Protein 7NCY (pdb70)

Nearest PDB structures (foldseek):
  7ncy-assembly1_B-2  TM=1.005E+00  e=6.520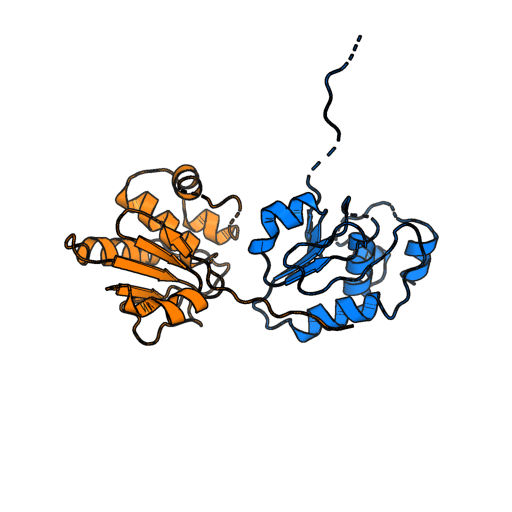E-27  Sulfolobales Beppu filamentous virus 3
  7ncy-assembly1_A  TM=9.640E-01  e=2.617E-24  Sulfolobales Beppu fi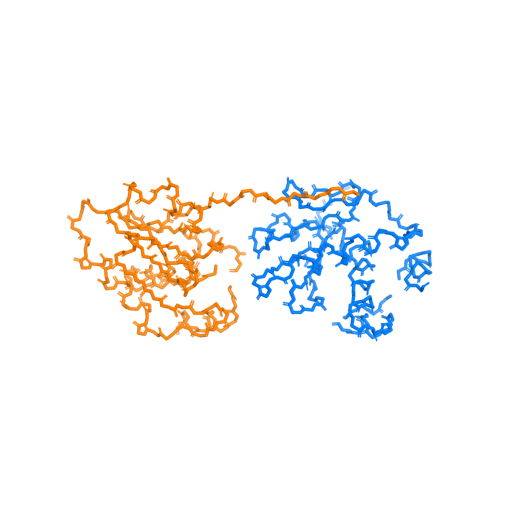lamentous virus 3
  2esb-assembly1_A  TM=8.513E-01  e=5.339E-07  Homo sapiens
  2y96-assembly1_B-2  TM=8.176E-01  e=3.853E-06  Homo sapiens
  8otz-assembly1_l  TM=7.958E-01  e=2.136E-05  Bos taurus

Sequence (254 aa):
TITHHHSIVRRVDDIIVWQSDYEYAIKHGNEYDYVISVAKECKHPRASLWIIPQDDNVYIPADDRYVTVYNFIKQHDNGKSKFLIHCCAGSRSVAYSIAYLVLRYGITVSEAKRRGINYLHPDIEKSLVTHHHHHHGSIVRRVDDIIVWQSDYEYAIKHGNEYDYVISVAKECKHPRASLWIPQDDNVYIPADRYVTVYNFIKQHDNGKSKFLIHCCAGSRSVAYSIAYLVLRYGITVSEAKRRGINYLHPDIEKSLV

Radius of gyration: 21.13 Å; Cα contacts (8 Å, |Δi|>4): 462; chains: 2; bounding box: 48×46×62 Å

Structure (mmCIF, N/CA/C/O backbone):
data_7NCY
#
_entry.id   7NCY
#
_cell.length_a   59.620
_cell.length_b   59.620
_cell.length_c   167.123
_cell.angle_alpha   90.000
_cell.angle_beta   90.000
_cell.angle_gamma   120.000
#
_symmetry.space_group_name_H-M   'P 31 2 1'
#
loop_
_entity.id
_entity.type
_entity.pdbx_description
1 polymer 'Dual specificity phosphatase'
2 non-polymer GLYCEROL
3 non-polymer 'NICKEL (II) ION'
4 water water
#
loop_
_atom_site.group_PDB
_atom_site.id
_atom_site.type_symbol
_atom_site.label_atom_id
_atom_site.label_alt_id
_atom_site.label_comp_id
_atom_site.label_asym_id
_atom_site.label_entity_id
_atom_site.label_seq_id
_atom_site.pdbx_PDB_ins_code
_atom_site.Cartn_x
_atom_site.Cartn_y
_atom_site.Cartn_z
_atom_site.occupancy
_atom_site.B_iso_or_equiv
_atom_site.auth_seq_id
_atom_site.auth_comp_id
_atom_site.auth_asym_id
_atom_site.auth_atom_id
_atom_site.pdbx_PDB_model_num
ATOM 1 N N . THR A 1 2 ? -8.544 55.424 5.228 1.000 59.830 -10 THR A N 1
ATOM 2 C CA . THR A 1 2 ? -9.677 55.354 6.200 1.000 60.565 -10 THR A CA 1
ATOM 3 C C . THR A 1 2 ? -9.219 54.592 7.441 1.000 61.208 -10 THR A C 1
ATOM 4 O O . THR A 1 2 ? -8.285 53.793 7.360 1.000 60.009 -10 THR A O 1
ATOM 16 N N . ILE A 1 4 ? -8.873 51.931 10.410 1.000 50.681 -8 ILE A N 1
ATOM 17 C CA . ILE A 1 4 ? -8.892 50.480 10.458 1.000 47.994 -8 ILE A CA 1
ATOM 18 C C . ILE A 1 4 ? -8.987 50.082 11.934 1.000 45.928 -8 ILE A C 1
ATOM 19 O O . ILE A 1 4 ? -8.291 50.727 12.743 1.000 43.522 -8 ILE A O 1
ATOM 24 N N . THR A 1 5 ? -9.824 49.090 12.268 1.000 41.172 -7 THR A N 1
ATOM 25 C CA . THR A 1 5 ? -9.890 48.442 13.606 1.000 41.807 -7 THR A CA 1
ATOM 26 C C . THR A 1 5 ? -9.538 46.959 13.432 1.000 41.369 -7 THR A C 1
ATOM 27 O O . THR A 1 5 ? -10.191 46.304 12.601 1.000 41.748 -7 THR A O 1
ATOM 31 N N . HIS A 1 6 ? -8.548 46.447 14.168 1.000 38.123 -6 HIS A N 1
ATOM 32 C CA . HIS A 1 6 ? -8.152 45.017 14.113 1.000 38.613 -6 HIS A CA 1
ATOM 33 C C . HIS A 1 6 ? -7.526 44.601 15.447 1.000 40.266 -6 HIS A C 1
ATOM 34 O O . HIS A 1 6 ? -7.316 45.485 16.317 1.000 37.116 -6 HIS A O 1
ATOM 41 N N . HIS A 1 7 ? -7.338 43.291 15.621 1.000 42.101 -5 HIS A N 1
ATOM 42 C CA . HIS A 1 7 ? -6.451 42.676 16.644 1.000 47.448 -5 HIS A CA 1
ATOM 43 C C . HIS A 1 7 ? -5.422 41.820 15.896 1.000 45.292 -5 HIS A C 1
ATOM 44 O O . HIS A 1 7 ? -5.737 41.372 14.792 1.000 44.354 -5 HIS A O 1
ATOM 51 N N . HIS A 1 8 ? -4.213 41.681 16.433 1.000 43.431 -4 HIS A N 1
ATOM 52 C CA . HIS A 1 8 ? -3.169 40.761 15.909 1.000 45.486 -4 HIS A CA 1
ATOM 53 C C . HIS A 1 8 ? -3.322 39.403 16.611 1.000 47.293 -4 HIS A C 1
ATOM 54 O O . HIS A 1 8 ? -3.490 38.421 15.875 1.000 56.159 -4 HIS A O 1
ATOM 61 N N . SER A 1 13 ? -3.550 32.690 23.502 1.000 54.815 1 SER A N 1
ATOM 62 C CA . SER A 1 13 ? -2.189 32.599 24.094 1.000 53.913 1 SER A CA 1
ATOM 63 C C . SER A 1 13 ? -1.680 31.156 23.981 1.000 52.238 1 SER A C 1
ATOM 64 O O . SER A 1 13 ? -2.425 30.239 24.354 1.000 56.093 1 SER A O 1
ATOM 67 N N . ILE A 1 14 ? -0.462 30.969 23.468 1.000 50.029 2 ILE A N 1
ATOM 68 C CA . ILE A 1 14 ? 0.155 29.632 23.217 1.000 47.432 2 ILE A CA 1
ATOM 69 C C . ILE A 1 14 ? 0.686 29.053 24.540 1.000 42.548 2 ILE A C 1
ATOM 70 O O . ILE A 1 14 ? 1.556 29.690 25.161 1.000 37.959 2 ILE A O 1
ATOM 75 N N . VAL A 1 15 ? 0.179 27.891 24.949 1.000 38.007 3 VAL A N 1
ATOM 76 C CA . VAL A 1 15 ? 0.788 27.046 26.016 1.000 37.482 3 VAL A CA 1
ATOM 77 C C . VAL A 1 15 ? 0.577 25.586 25.637 1.000 35.423 3 VAL A C 1
ATOM 78 O O . VAL A 1 15 ? -0.523 25.241 25.225 1.000 37.012 3 VAL A O 1
ATOM 82 N N . ARG A 1 16 ? 1.612 24.768 25.781 1.000 35.181 4 ARG A N 1
ATOM 83 C CA . ARG A 1 16 ? 1.567 23.324 25.457 1.000 33.792 4 ARG A CA 1
ATOM 84 C C . ARG A 1 16 ? 2.197 22.551 26.610 1.000 35.517 4 ARG A C 1
ATOM 85 O O . ARG A 1 16 ? 3.245 23.008 27.123 1.000 34.013 4 ARG A O 1
ATOM 93 N N . ARG A 1 17 ? 1.604 21.423 26.999 1.000 35.642 5 ARG A N 1
ATOM 94 C CA . ARG A 1 17 ? 2.252 20.513 27.975 1.000 36.988 5 ARG A CA 1
ATOM 95 C C . ARG A 1 17 ? 3.364 19.733 27.264 1.000 35.745 5 ARG A C 1
ATOM 96 O O . ARG A 1 17 ? 3.125 19.228 26.162 1.000 35.316 5 ARG A O 1
ATOM 104 N N . VAL A 1 18 ? 4.550 19.674 27.874 1.000 33.266 6 VAL A N 1
ATOM 105 C CA . VAL A 1 18 ? 5.741 18.950 27.342 1.000 31.238 6 VAL A CA 1
ATOM 106 C C . VAL A 1 18 ? 5.837 17.581 28.031 1.000 31.298 6 VAL A C 1
ATOM 107 O O . VAL A 1 18 ? 6.000 16.576 27.338 1.000 30.281 6 VAL A O 1
ATOM 111 N N . ASP A 1 19 ? 5.736 17.540 29.355 1.000 30.825 7 ASP A N 1
ATOM 112 C CA . ASP A 1 19 ? 5.661 16.266 30.114 1.000 31.444 7 ASP A CA 1
ATOM 113 C C . ASP A 1 19 ? 4.982 16.574 31.446 1.000 32.084 7 ASP A C 1
ATOM 114 O O . ASP A 1 19 ? 4.321 17.618 31.537 1.000 32.307 7 ASP A O 1
ATOM 119 N N . ASP A 1 20 ? 5.123 15.690 32.426 1.000 30.544 8 ASP A N 1
ATOM 120 C CA . ASP A 1 20 ? 4.418 15.813 33.722 1.000 31.849 8 ASP A CA 1
ATOM 121 C C . ASP A 1 20 ? 4.768 17.137 34.404 1.000 28.788 8 ASP A C 1
ATOM 122 O O . ASP A 1 20 ? 3.930 17.662 35.149 1.000 30.913 8 ASP A O 1
ATOM 127 N N A ILE A 1 21 ? 5.966 17.652 34.125 0.500 29.832 9 ILE A N 1
ATOM 128 N N B ILE A 1 21 ? 5.978 17.667 34.209 0.500 26.752 9 ILE A N 1
ATOM 129 C CA A ILE A 1 21 ? 6.654 18.671 34.966 0.500 30.896 9 ILE A CA 1
ATOM 130 C CA B ILE A 1 21 ? 6.448 18.831 35.020 0.500 25.939 9 ILE A CA 1
ATOM 131 C C A ILE A 1 21 ? 6.962 19.934 34.151 0.500 29.153 9 ILE A C 1
ATOM 132 C C B ILE A 1 21 ? 6.770 20.038 34.136 0.500 26.226 9 ILE A C 1
ATOM 133 O O A ILE A 1 21 ? 7.275 20.957 34.773 0.500 28.503 9 ILE A O 1
ATOM 134 O O B ILE A 1 21 ? 6.902 21.129 34.697 0.500 26.303 9 ILE A O 1
ATOM 143 N N . VAL A 1 22 ? 6.882 19.864 32.818 1.000 27.282 10 VAL A N 1
ATOM 144 C CA . VAL A 1 22 ? 7.330 20.966 31.926 1.000 25.719 10 VAL A CA 1
ATOM 145 C C . VAL A 1 22 ? 6.187 21.385 31.011 1.000 28.676 10 VAL A C 1
ATOM 146 O O . VAL A 1 22 ? 5.525 20.502 30.423 1.000 29.384 10 VAL A O 1
ATOM 150 N N . TRP A 1 23 ? 6.011 22.701 30.907 1.000 28.447 11 TRP A N 1
ATOM 151 C CA . TRP A 1 23 ? 5.132 23.382 29.933 1.000 27.877 11 TRP A CA 1
ATOM 152 C C . TRP A 1 23 ? 5.996 24.283 29.057 1.000 27.722 11 TRP A C 1
ATOM 153 O O . TRP A 1 23 ? 7.112 24.681 29.497 1.000 27.172 11 TRP A O 1
ATOM 164 N N . GLN A 1 24 ? 5.470 24.594 27.875 1.000 27.921 12 GLN A N 1
ATOM 165 C CA . GLN A 1 24 ? 6.068 25.472 26.845 1.000 27.636 12 GLN A CA 1
ATOM 166 C C . GLN A 1 24 ? 5.047 26.564 26.527 1.000 27.452 12 GLN A C 1
ATOM 167 O O . GLN A 1 24 ? 3.843 26.229 26.418 1.000 26.338 12 GLN A O 1
ATOM 173 N N . SER A 1 25 ? 5.473 27.822 26.390 1.000 28.025 13 SER A N 1
ATOM 174 C CA . SER A 1 25 ? 4.517 28.920 26.074 1.000 28.613 13 SER A CA 1
ATOM 175 C C . SER A 1 25 ? 5.165 30.066 25.296 1.000 28.855 13 SER A C 1
ATOM 176 O O . SER A 1 25 ? 6.393 30.052 25.070 1.000 28.933 13 SER A O 1
ATOM 179 N N . ASP A 1 26 ? 4.327 31.042 24.935 1.000 28.836 14 ASP A N 1
ATOM 180 C CA . ASP A 1 26 ? 4.757 32.371 24.448 1.000 30.585 14 ASP A CA 1
ATOM 181 C C . ASP A 1 26 ? 5.032 33.250 25.674 1.000 30.596 14 ASP A C 1
ATOM 182 O O . ASP A 1 26 ? 4.775 32.795 26.816 1.000 28.391 14 ASP A O 1
ATOM 187 N N . TYR A 1 27 ? 5.513 34.469 25.434 1.000 29.885 15 TYR A N 1
ATOM 188 C CA . TYR A 1 27 ? 5.875 35.466 26.476 1.000 29.919 15 TYR A CA 1
ATOM 189 C C . TYR A 1 27 ? 4.614 35.901 27.217 1.000 28.540 15 TYR A C 1
ATOM 190 O O . TYR A 1 27 ? 4.663 36.001 28.456 1.000 26.737 15 TYR A O 1
ATOM 199 N N . GLU A 1 28 ? 3.519 36.138 26.490 1.000 29.088 16 GLU A N 1
ATOM 200 C CA . GLU A 1 28 ? 2.250 36.625 27.096 1.000 31.224 16 GLU A CA 1
ATOM 201 C C . GLU A 1 28 ? 1.788 35.671 28.208 1.000 28.999 16 GLU A C 1
ATOM 202 O O . GLU A 1 28 ? 1.404 36.149 29.308 1.000 28.692 16 GLU A O 1
ATOM 208 N N . TYR A 1 29 ? 1.730 34.376 27.912 1.000 28.267 17 TYR A N 1
ATOM 209 C CA . TYR A 1 29 ? 1.347 33.331 28.898 1.000 28.438 17 TYR A CA 1
ATOM 210 C C . TYR A 1 29 ? 2.289 33.369 30.117 1.000 28.093 17 TYR A C 1
ATOM 211 O O . TYR A 1 29 ? 1.800 33.334 31.271 1.000 27.519 17 TYR A O 1
ATOM 220 N N . ALA A 1 30 ? 3.599 33.457 29.877 1.000 27.232 18 ALA A N 1
ATOM 221 C CA . ALA A 1 30 ? 4.653 33.438 30.919 1.000 28.135 18 ALA A CA 1
ATOM 222 C C . ALA A 1 30 ? 4.485 34.637 31.862 1.000 28.275 18 ALA A C 1
ATOM 223 O O . ALA A 1 30 ? 4.585 34.448 33.085 1.000 25.749 18 ALA A O 1
ATOM 225 N N . ILE A 1 31 ? 4.217 35.827 31.318 1.000 28.543 19 ILE A N 1
ATOM 226 C CA . ILE A 1 31 ? 3.989 37.061 32.127 1.000 30.004 19 ILE A CA 1
ATOM 227 C C . ILE A 1 31 ? 2.714 36.906 32.966 1.000 28.449 19 ILE A C 1
ATOM 228 O O . ILE A 1 31 ? 2.744 37.232 34.166 1.000 29.738 19 ILE A O 1
ATOM 233 N N . LYS A 1 32 ? 1.626 36.448 32.358 1.000 28.774 20 LYS A N 1
ATOM 234 C CA . LYS A 1 32 ? 0.298 36.373 33.023 1.000 31.232 20 LYS A CA 1
ATOM 235 C C . LYS A 1 32 ? 0.252 35.190 34.001 1.000 29.887 20 LYS A C 1
ATOM 236 O O . LYS A 1 32 ? -0.453 35.307 35.004 1.000 30.215 20 LYS A O 1
ATOM 242 N N . HIS A 1 33 ? 0.977 34.101 33.741 1.000 28.471 21 HIS A N 1
ATOM 243 C CA . HIS A 1 33 ? 0.794 32.817 34.476 1.000 30.315 21 HIS A CA 1
ATOM 244 C C . HIS A 1 33 ? 2.102 32.293 35.084 1.000 29.115 21 HIS A C 1
ATOM 245 O O . HIS A 1 33 ? 2.051 31.212 35.679 1.000 28.154 21 HIS A O 1
ATOM 252 N N . GLY A 1 34 ? 3.190 33.060 35.013 1.000 30.772 22 GLY A N 1
ATOM 253 C CA . GLY A 1 34 ? 4.531 32.633 35.468 1.000 31.172 22 GLY A CA 1
ATOM 254 C C . GLY A 1 34 ? 4.540 32.201 36.926 1.000 33.029 22 GLY A C 1
ATOM 255 O O . GLY A 1 34 ? 5.262 31.241 37.268 1.000 28.405 22 GLY A O 1
ATOM 256 N N . ASN A 1 35 ? 3.758 32.854 37.779 1.000 33.429 23 ASN A N 1
ATOM 257 C CA . ASN A 1 35 ? 3.731 32.546 39.234 1.000 35.695 23 ASN A CA 1
ATOM 258 C C . ASN A 1 35 ? 3.182 31.143 39.485 1.000 33.980 23 ASN A C 1
ATOM 259 O O . ASN A 1 35 ? 3.366 30.639 40.594 1.000 38.280 23 ASN A O 1
ATOM 264 N N . GLU A 1 36 ? 2.529 30.527 38.507 1.000 32.158 24 GLU A N 1
ATOM 265 C CA . GLU A 1 36 ? 1.959 29.169 38.667 1.000 32.387 24 GLU A CA 1
ATOM 266 C C . GLU A 1 36 ? 3.081 28.126 38.509 1.000 34.335 24 GLU A C 1
ATOM 267 O O . GLU A 1 36 ? 2.808 26.915 38.643 1.000 36.557 24 GLU A O 1
ATOM 273 N N . TYR A 1 37 ? 4.300 28.574 38.219 1.000 30.381 25 TYR A N 1
ATOM 274 C CA . TYR A 1 37 ? 5.460 27.696 37.933 1.000 29.489 25 TYR A CA 1
ATOM 275 C C . TYR A 1 37 ? 6.575 28.013 38.921 1.000 28.560 25 TYR A C 1
ATOM 276 O O . TYR A 1 37 ? 6.792 29.182 39.217 1.000 28.942 25 TYR A O 1
ATOM 285 N N . ASP A 1 38 ? 7.244 26.977 39.416 1.000 29.198 26 ASP A N 1
ATOM 286 C CA . ASP A 1 38 ? 8.411 27.116 40.323 1.000 29.257 26 ASP A CA 1
ATOM 287 C C . ASP A 1 38 ? 9.545 27.770 39.540 1.000 27.881 26 ASP A C 1
ATOM 288 O O . ASP A 1 38 ? 10.285 28.557 40.129 1.000 25.745 26 ASP A O 1
ATOM 293 N N . TYR A 1 39 ? 9.676 27.458 38.253 1.000 25.634 27 TYR A N 1
ATOM 294 C CA . TYR A 1 39 ? 10.812 27.947 37.444 1.000 25.053 27 TYR A CA 1
ATOM 295 C C . TYR A 1 39 ? 10.314 28.416 36.082 1.000 26.819 27 TYR A C 1
ATOM 296 O O . TYR A 1 39 ? 9.592 27.664 35.397 1.000 27.811 27 TYR A O 1
ATOM 305 N N . VAL A 1 40 ? 10.734 29.620 35.701 1.000 25.771 28 VAL A N 1
ATOM 306 C CA . VAL A 1 40 ? 10.507 30.169 34.340 1.000 26.644 28 VAL A CA 1
ATOM 307 C C . VAL A 1 40 ? 11.856 30.195 33.630 1.000 25.984 28 VAL A C 1
ATOM 308 O O . VAL A 1 40 ? 12.822 30.747 34.183 1.000 27.075 28 VAL A O 1
ATOM 312 N N . ILE A 1 41 ? 11.900 29.551 32.472 1.000 25.557 29 ILE A N 1
ATOM 313 C CA . ILE A 1 41 ? 13.088 29.464 31.588 1.000 26.115 29 ILE A CA 1
ATOM 314 C C . ILE A 1 41 ? 12.802 30.293 30.338 1.000 25.071 29 ILE A C 1
ATOM 315 O O . ILE A 1 41 ? 11.965 29.867 29.551 1.000 25.979 29 ILE A O 1
ATOM 320 N N . SER A 1 42 ? 13.475 31.430 30.184 1.000 24.664 30 SER A N 1
ATOM 321 C CA . SER A 1 42 ? 13.371 32.314 28.997 1.000 25.737 30 SER A CA 1
ATOM 322 C C . SER A 1 42 ? 14.440 31.908 27.980 1.000 25.076 30 SER A C 1
ATOM 323 O O . SER A 1 42 ? 15.628 32.062 28.291 1.000 25.667 30 SER A O 1
ATOM 326 N N . VAL A 1 43 ? 14.042 31.407 26.809 1.000 25.405 31 VAL A N 1
ATOM 327 C CA . VAL A 1 43 ? 15.003 31.048 25.723 1.000 27.462 31 VAL A CA 1
ATOM 328 C C . VAL A 1 43 ? 14.789 31.962 24.510 1.000 30.048 31 VAL A C 1
ATOM 329 O O . VAL A 1 43 ? 14.910 31.481 23.373 1.000 29.861 31 VAL A O 1
ATOM 333 N N . ALA A 1 44 ? 14.488 33.240 24.738 1.000 32.093 32 ALA A N 1
ATOM 334 C CA . ALA A 1 44 ? 14.564 34.289 23.693 1.000 33.080 32 ALA A CA 1
ATOM 335 C C . ALA A 1 44 ? 15.397 35.441 24.240 1.000 33.129 32 ALA A C 1
ATOM 336 O O . ALA A 1 44 ? 15.195 35.821 25.399 1.000 31.367 32 ALA A O 1
ATOM 338 N N . LYS A 1 45 ? 16.319 35.957 23.433 1.000 35.293 33 LYS A N 1
ATOM 339 C CA . LYS A 1 45 ? 17.139 37.144 23.782 1.000 35.771 33 LYS A CA 1
ATOM 340 C C . LYS A 1 45 ? 16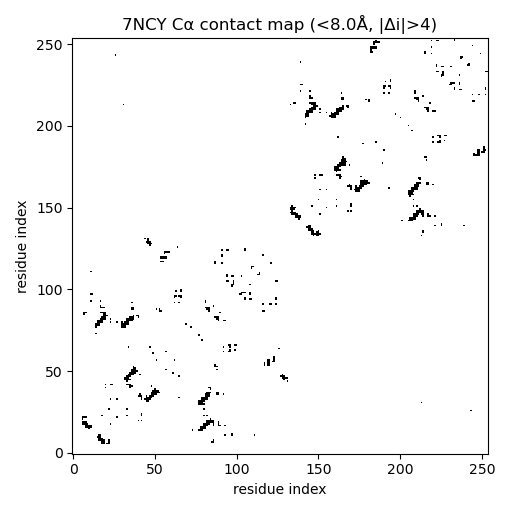.231 38.312 24.182 1.000 34.273 33 LYS A C 1
ATOM 341 O O . LYS A 1 45 ? 16.558 39.000 25.168 1.000 33.887 33 LYS A O 1
ATOM 347 N N . GLU A 1 46 ? 15.141 38.548 23.448 1.000 33.873 34 GLU A N 1
ATOM 348 C CA . GLU A 1 46 ? 14.402 39.837 23.539 1.000 35.218 34 GLU A CA 1
ATOM 349 C C . GLU A 1 46 ? 13.191 39.696 24.469 1.000 34.561 34 GLU A C 1
ATOM 350 O O . GLU A 1 46 ? 12.584 40.724 24.777 1.000 33.301 34 GLU A O 1
ATOM 356 N N . CYS A 1 47 ? 12.872 38.482 24.928 1.000 33.007 35 CYS A N 1
ATOM 357 C CA . CYS A 1 47 ? 11.744 38.213 25.858 1.000 34.417 35 CYS A CA 1
ATOM 358 C C . CYS A 1 47 ? 12.277 37.483 27.093 1.000 33.506 35 CYS A C 1
ATOM 359 O O . CYS A 1 47 ? 12.151 36.259 27.169 1.000 32.604 35 CYS A O 1
ATOM 362 N N . LYS A 1 48 ? 12.869 38.236 28.017 1.000 35.115 36 LYS A N 1
ATOM 363 C CA . LYS A 1 48 ? 13.439 37.703 29.275 1.000 34.968 36 LYS A CA 1
ATOM 364 C C . LYS A 1 48 ? 12.436 37.984 30.394 1.000 34.379 36 LYS A C 1
ATOM 365 O O . LYS A 1 48 ? 12.213 39.168 30.716 1.000 32.386 36 LYS A O 1
ATOM 371 N N . HIS A 1 49 ? 11.819 36.940 30.931 1.000 31.064 37 HIS A N 1
ATOM 372 C CA . HIS A 1 49 ? 10.868 37.059 32.058 1.000 30.503 37 HIS A CA 1
ATOM 373 C C . HIS A 1 49 ? 11.563 37.795 33.199 1.000 30.923 37 HIS A C 1
ATOM 374 O O . HIS A 1 49 ? 12.697 37.491 33.553 1.000 28.273 37 HIS A O 1
ATOM 381 N N . PRO A 1 50 ? 10.900 38.798 33.802 1.000 32.410 38 PRO A N 1
ATOM 382 C CA . PRO A 1 50 ? 11.489 39.549 34.910 1.000 34.486 38 PRO A CA 1
ATOM 383 C C . PRO A 1 50 ? 11.937 38.664 36.084 1.000 32.763 38 PRO A C 1
ATOM 384 O O . PRO A 1 50 ? 12.820 39.067 36.789 1.000 34.161 38 PRO A O 1
ATOM 388 N N . ARG A 1 51 ? 11.338 37.490 36.270 1.000 32.998 39 ARG A N 1
ATOM 389 C CA . ARG A 1 51 ? 11.754 36.551 37.346 1.000 36.787 39 ARG A CA 1
ATOM 390 C C . ARG A 1 51 ? 12.274 35.236 36.743 1.000 33.506 39 ARG A C 1
ATOM 391 O O . ARG A 1 51 ? 12.250 34.211 37.456 1.000 30.507 39 ARG A O 1
ATOM 399 N N . ALA A 1 52 ? 12.741 35.241 35.490 1.000 30.311 40 ALA A N 1
ATOM 400 C CA . ALA A 1 52 ? 13.386 34.056 34.879 1.000 28.790 40 ALA A CA 1
ATOM 401 C C . ALA A 1 52 ? 14.400 33.471 35.870 1.000 27.225 40 ALA A C 1
ATOM 402 O O . ALA A 1 52 ? 15.229 34.232 36.429 1.000 28.371 40 ALA A O 1
ATOM 404 N N . SER A 1 53 ? 14.360 32.159 36.065 1.000 26.661 41 SER A N 1
ATOM 405 C CA . SER A 1 53 ? 15.378 31.416 36.845 1.000 26.441 41 SER A CA 1
ATOM 406 C C . SER A 1 53 ? 16.590 31.162 35.946 1.000 26.761 41 SER A C 1
ATOM 407 O O . SER A 1 53 ? 17.736 31.139 36.460 1.000 28.274 41 SER A O 1
ATOM 410 N N . LEU A 1 54 ? 16.334 30.961 34.657 1.000 25.329 42 LEU A N 1
ATOM 411 C CA . LEU A 1 54 ? 17.374 30.648 33.642 1.000 27.216 42 LEU A CA 1
ATOM 412 C C . LEU A 1 54 ? 17.024 31.429 32.381 1.000 28.048 42 LEU A C 1
ATOM 413 O O . LEU A 1 54 ? 15.846 31.350 31.940 1.000 29.775 42 LEU A O 1
ATOM 418 N N . TRP A 1 55 ? 17.981 32.199 31.863 1.000 28.841 43 TRP A N 1
ATOM 419 C CA . TRP A 1 55 ? 17.829 32.943 30.586 1.000 29.389 43 TRP A CA 1
ATOM 420 C C . TRP A 1 55 ? 18.941 32.527 29.621 1.000 29.260 43 TRP A C 1
ATOM 421 O O . TRP A 1 55 ? 20.113 32.685 29.955 1.000 29.629 43 TRP A O 1
ATOM 432 N N A ILE A 1 56 ? 18.567 31.999 28.458 0.500 29.613 44 ILE A N 1
ATOM 433 N N B ILE A 1 56 ? 18.559 31.947 28.484 0.500 29.120 44 ILE A N 1
ATOM 434 C CA A ILE A 1 56 ? 19.500 31.803 27.315 0.500 31.199 44 ILE A CA 1
ATOM 435 C CA B ILE A 1 56 ? 19.440 31.789 27.294 0.500 30.422 44 ILE A CA 1
ATOM 436 C C A ILE A 1 56 ? 19.199 32.864 26.265 0.500 32.665 44 ILE A C 1
ATOM 437 C C B ILE A 1 56 ? 19.145 32.950 26.352 0.500 32.040 44 ILE A C 1
ATOM 438 O O A ILE A 1 56 ? 18.141 32.843 25.639 0.500 32.628 44 ILE A O 1
ATOM 439 O O B ILE A 1 56 ? 18.008 33.122 25.920 0.500 31.799 44 ILE A O 1
ATOM 448 N N . PRO A 1 57 ? 20.142 33.800 26.027 1.000 33.958 45 PRO A N 1
ATOM 449 C CA . PRO A 1 57 ? 19.912 34.907 25.099 1.000 35.782 45 PRO A CA 1
ATOM 450 C C . PRO A 1 57 ? 19.951 34.413 23.646 1.000 36.302 45 PRO A C 1
ATOM 451 O O . PRO A 1 57 ? 20.869 34.735 22.926 1.000 39.534 45 PRO A O 1
ATOM 455 N N . GLN A 1 58 ? 18.934 33.646 23.262 1.000 34.021 46 GLN A N 1
ATOM 456 C CA . GLN A 1 58 ? 18.862 32.884 21.989 1.000 34.760 46 GLN A CA 1
ATOM 457 C C . GLN A 1 58 ? 18.244 33.746 20.878 1.000 36.893 46 GLN A C 1
ATOM 458 O O . GLN A 1 58 ? 17.104 34.237 21.076 1.000 34.223 46 GLN A O 1
ATOM 464 N N . ASP A 1 59 ? 18.966 33.923 19.762 1.000 35.806 47 ASP A N 1
ATOM 465 C CA . ASP A 1 59 ? 18.414 34.475 18.495 1.000 36.154 47 ASP A CA 1
ATOM 466 C C . ASP A 1 59 ? 17.559 33.385 17.851 1.000 35.648 47 ASP A C 1
ATOM 467 O O . ASP A 1 59 ? 17.869 32.196 18.032 1.000 35.871 47 ASP A O 1
ATOM 472 N N . ASP A 1 60 ? 16.501 33.791 17.154 1.000 36.731 48 ASP A N 1
ATOM 473 C CA . ASP A 1 60 ? 15.578 32.889 16.422 1.000 39.124 48 ASP A CA 1
ATOM 474 C C . ASP A 1 60 ? 16.192 32.549 15.061 1.000 38.538 48 ASP A C 1
ATOM 475 O O . ASP A 1 60 ? 17.172 33.201 14.672 1.000 39.825 48 ASP A O 1
ATOM 480 N N . ASN A 1 61 ? 15.658 31.522 14.406 1.000 40.549 49 ASN A N 1
ATOM 481 C CA . ASN A 1 61 ? 15.949 31.179 12.991 1.000 46.263 49 ASN A CA 1
ATOM 482 C C . ASN A 1 61 ? 17.450 30.936 12.803 1.000 48.553 49 ASN A C 1
ATOM 483 O O . ASN A 1 61 ? 17.968 31.259 11.718 1.000 51.150 49 ASN A O 1
ATOM 488 N N . VAL A 1 62 ? 18.122 30.381 13.812 1.000 44.574 50 VAL A N 1
ATOM 489 C CA . VAL A 1 62 ? 19.561 30.008 13.715 1.000 43.784 50 VAL A CA 1
ATOM 490 C C . VAL A 1 62 ? 19.765 28.641 14.371 1.000 45.377 50 VAL A C 1
ATOM 491 O O . VAL A 1 62 ? 18.944 28.232 15.224 1.000 45.417 50 VAL A O 1
ATOM 495 N N . TYR A 1 63 ? 20.830 27.961 13.962 1.000 43.697 51 TYR A N 1
ATOM 496 C CA . TYR A 1 63 ? 21.290 26.683 14.546 1.000 41.362 51 TYR A CA 1
ATOM 497 C C . TYR A 1 63 ? 21.526 26.898 16.043 1.000 38.288 51 TYR A C 1
ATOM 498 O O . TYR A 1 63 ? 22.247 27.849 16.415 1.000 36.358 51 TYR A O 1
ATOM 507 N N . ILE A 1 64 ? 20.907 26.066 16.878 1.000 37.544 52 ILE A N 1
ATOM 508 C CA . ILE A 1 64 ? 21.078 26.130 18.357 1.000 35.063 52 ILE A CA 1
ATOM 509 C C . ILE A 1 64 ? 22.092 25.067 18.749 1.000 34.032 52 ILE A C 1
ATOM 510 O O . ILE A 1 64 ? 21.852 23.882 18.555 1.000 33.694 52 ILE A O 1
ATOM 515 N N . PRO A 1 65 ? 23.253 25.459 19.308 1.000 34.607 53 PRO A N 1
ATOM 516 C CA . PRO A 1 65 ? 24.244 24.487 19.761 1.000 36.313 53 PRO A CA 1
ATOM 517 C C . PRO A 1 65 ? 23.711 23.592 20.897 1.000 37.175 53 PRO A C 1
ATOM 518 O O . PRO A 1 65 ? 22.973 24.060 21.771 1.000 30.975 53 PRO A O 1
ATOM 522 N N . ALA A 1 66 ? 24.096 22.313 20.851 1.000 35.767 54 ALA A N 1
ATOM 523 C CA . ALA A 1 66 ? 23.712 21.263 21.822 1.000 35.485 54 ALA A CA 1
ATOM 524 C C . ALA A 1 66 ? 23.958 21.737 23.266 1.000 32.052 54 ALA A C 1
ATOM 525 O O . ALA A 1 66 ? 23.201 21.333 24.156 1.000 36.086 54 ALA A O 1
ATOM 527 N N A ASP A 1 67 ? 24.984 22.552 23.506 0.500 30.893 55 ASP A N 1
ATOM 528 N N B ASP A 1 67 ? 25.010 22.530 23.477 0.500 32.379 55 ASP A N 1
ATOM 529 C CA A ASP A 1 67 ? 25.359 22.953 24.888 0.500 32.525 55 ASP A CA 1
ATOM 530 C CA B ASP A 1 67 ? 25.409 23.044 24.812 0.500 34.931 55 ASP A CA 1
ATOM 531 C C A ASP A 1 67 ? 24.230 23.814 25.476 0.500 32.587 55 ASP A C 1
ATOM 532 C C B ASP A 1 67 ? 24.197 23.742 25.440 0.500 34.144 55 ASP A C 1
ATOM 533 O O A ASP A 1 67 ? 24.075 23.827 26.718 0.500 31.344 55 ASP A O 1
ATOM 534 O O B ASP A 1 67 ? 23.944 23.555 26.649 0.500 33.149 55 ASP A O 1
ATOM 543 N N . ARG A 1 68 ? 23.459 24.497 24.624 1.000 34.121 56 ARG A N 1
ATOM 544 C CA . ARG A 1 68 ? 22.288 25.286 25.078 1.000 34.223 56 ARG A CA 1
ATOM 545 C C . ARG A 1 68 ? 21.161 24.314 25.414 1.000 32.619 56 ARG A C 1
ATOM 546 O O . ARG A 1 68 ? 20.600 24.439 26.522 1.000 31.518 56 ARG A O 1
ATOM 554 N N . TYR A 1 69 ? 20.881 23.355 24.533 1.000 30.878 57 TYR A N 1
ATOM 555 C CA . TYR A 1 69 ? 19.830 22.332 24.770 1.000 31.670 57 TYR A CA 1
ATOM 556 C C . TYR A 1 69 ? 20.136 21.630 26.097 1.000 32.033 57 TYR A C 1
ATOM 557 O O . TYR A 1 69 ? 19.201 21.394 26.889 1.000 31.685 57 TYR A O 1
ATOM 566 N N . VAL A 1 70 ? 21.414 21.333 26.343 1.000 30.898 58 VAL A N 1
ATOM 567 C CA . VAL A 1 70 ? 21.846 20.495 27.497 1.000 30.742 58 VAL A CA 1
ATOM 568 C C . VAL A 1 70 ? 21.754 21.340 28.775 1.000 29.479 58 VAL A C 1
ATOM 569 O O . VAL A 1 70 ? 21.421 20.786 29.833 1.000 29.311 58 VAL A O 1
ATOM 573 N N . THR A 1 71 ? 22.033 22.637 28.678 1.000 30.007 59 THR A N 1
ATOM 574 C CA . THR A 1 71 ? 21.934 23.581 29.815 1.000 30.273 59 THR A CA 1
ATOM 575 C C . THR A 1 71 ? 20.496 23.552 30.336 1.000 29.061 59 THR A C 1
ATOM 576 O O . THR A 1 71 ? 20.311 23.420 31.565 1.000 26.442 59 THR A O 1
ATOM 580 N N . VAL A 1 72 ? 19.514 23.664 29.435 1.000 27.151 60 VAL A N 1
ATOM 581 C CA . VAL A 1 72 ? 18.069 23.689 29.804 1.000 27.731 60 VAL A CA 1
ATOM 582 C C . VAL A 1 72 ? 17.664 22.323 30.376 1.000 26.754 60 VAL A C 1
ATOM 583 O O . VAL A 1 72 ? 17.070 22.298 31.458 1.000 26.021 60 VAL A O 1
ATOM 587 N N . TYR A 1 73 ? 17.991 21.218 29.704 1.000 28.093 61 TYR A N 1
ATOM 588 C CA . TYR A 1 73 ? 17.699 19.841 30.184 1.000 28.129 61 TYR A CA 1
ATOM 589 C C . TYR A 1 73 ? 18.296 19.631 31.589 1.000 26.011 61 TYR A C 1
ATOM 590 O O . TYR A 1 73 ? 17.594 19.088 32.484 1.000 25.694 61 TYR A O 1
ATOM 599 N N . ASN A 1 74 ? 19.562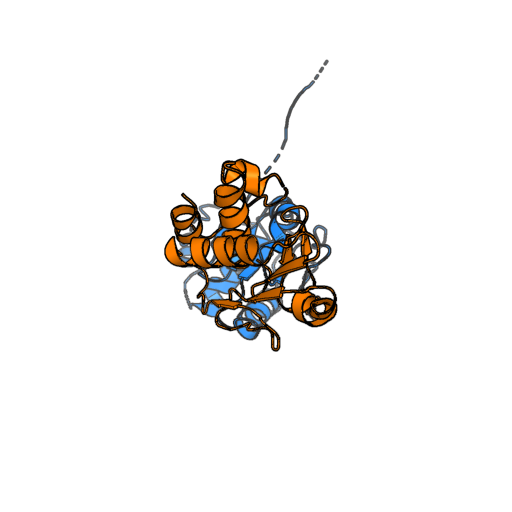 20.021 31.779 1.000 27.185 62 ASN A N 1
ATOM 600 C CA . ASN A 1 74 ? 20.307 19.866 33.057 1.000 27.701 62 ASN A CA 1
ATOM 601 C C . ASN A 1 74 ? 19.554 20.655 34.132 1.000 28.139 62 ASN A C 1
ATOM 602 O O . ASN A 1 74 ? 19.363 20.132 35.237 1.000 25.939 62 ASN A O 1
ATOM 607 N N . PHE A 1 75 ? 19.138 21.879 33.799 1.000 29.133 63 PHE A N 1
ATOM 608 C CA . PHE A 1 75 ? 18.436 22.789 34.737 1.000 28.848 63 PHE A CA 1
ATOM 609 C C . PHE A 1 75 ? 17.175 22.087 35.257 1.000 28.435 63 PHE A C 1
ATOM 610 O O . PHE A 1 75 ? 16.937 22.063 36.496 1.000 28.228 63 PHE A O 1
ATOM 618 N N . ILE A 1 76 ? 16.392 21.498 34.351 1.000 26.197 64 ILE A N 1
ATOM 619 C CA . ILE A 1 76 ? 15.090 20.869 34.715 1.000 26.833 64 ILE A CA 1
ATOM 620 C C . ILE A 1 76 ? 15.372 19.614 35.549 1.000 28.139 64 ILE A C 1
ATOM 621 O O . ILE A 1 76 ? 14.815 19.496 36.667 1.000 27.167 64 ILE A O 1
ATOM 626 N N . LYS A 1 77 ? 16.235 18.730 35.042 1.000 28.415 65 LYS A N 1
ATOM 627 C CA . LYS A 1 77 ? 16.534 17.425 35.679 1.000 31.473 65 LYS A CA 1
ATOM 628 C C . LYS A 1 77 ? 17.085 17.647 37.096 1.000 30.573 65 LYS A C 1
ATOM 629 O O . LYS A 1 77 ? 16.708 16.911 38.010 1.000 30.204 65 LYS A O 1
ATOM 635 N N . GLN A 1 78 ? 17.982 18.607 37.268 1.000 30.155 66 GLN A N 1
ATOM 636 C CA . GLN A 1 78 ? 18.693 18.788 38.556 1.000 32.547 66 GLN A CA 1
ATOM 637 C C . GLN A 1 78 ? 17.779 19.484 39.571 1.000 30.439 66 GLN A C 1
ATOM 638 O O . GLN A 1 78 ? 18.061 19.377 40.765 1.000 30.550 66 GLN A O 1
ATOM 644 N N . HIS A 1 79 ? 16.693 20.124 39.133 1.000 28.572 67 HIS A N 1
ATOM 645 C CA . HIS A 1 79 ? 15.740 20.766 40.075 1.000 29.016 67 HIS A CA 1
ATOM 646 C C . HIS A 1 79 ? 14.409 19.999 40.121 1.000 28.742 67 HIS A C 1
ATOM 647 O O . HIS A 1 79 ? 13.446 20.510 40.754 1.000 27.765 67 HIS A O 1
ATOM 654 N N . ASP A 1 80 ? 14.356 18.814 39.506 1.000 28.062 68 ASP A N 1
ATOM 655 C CA . ASP A 1 80 ? 13.141 17.958 39.491 1.000 28.314 68 ASP A CA 1
ATOM 656 C C . ASP A 1 80 ? 13.058 17.203 40.823 1.000 26.591 68 ASP A C 1
ATOM 657 O O . ASP A 1 80 ? 13.626 16.113 40.921 1.000 26.805 68 ASP A O 1
ATOM 662 N N . ASN A 1 81 ? 12.414 17.804 41.822 1.000 28.118 69 ASN A N 1
ATOM 663 C CA . ASN A 1 81 ? 12.279 17.236 43.191 1.000 28.267 69 ASN A CA 1
ATOM 664 C C . ASN A 1 81 ? 10.918 16.552 43.326 1.000 29.828 69 ASN A C 1
ATOM 665 O O . ASN A 1 81 ? 10.483 16.353 44.467 1.000 28.434 69 ASN A O 1
ATOM 670 N N . GLY A 1 82 ? 10.261 16.247 42.200 1.000 29.710 70 GLY A N 1
ATOM 671 C CA . GLY A 1 82 ? 8.919 15.638 42.174 1.000 31.184 70 GLY A CA 1
ATOM 672 C C . GLY A 1 82 ? 7.818 16.590 42.607 1.000 32.764 70 GLY A C 1
ATOM 673 O O . GLY A 1 82 ? 6.670 16.157 42.642 1.000 34.614 70 GLY A O 1
ATOM 674 N N . LYS A 1 83 ? 8.132 17.855 42.892 1.000 32.956 71 LYS A N 1
ATOM 675 C CA . LYS A 1 83 ? 7.157 18.837 43.425 1.000 34.437 71 LYS A CA 1
ATOM 676 C C . LYS A 1 83 ? 7.180 20.127 42.603 1.000 34.611 71 LYS A C 1
ATOM 677 O O . LYS A 1 83 ? 6.503 21.064 43.005 1.000 34.389 71 LYS A O 1
ATOM 683 N N . SER A 1 84 ? 7.982 20.195 41.543 1.000 31.127 72 SER A N 1
ATOM 684 C CA . SER A 1 84 ? 8.313 21.466 40.847 1.000 31.654 72 SER A CA 1
ATOM 685 C C . SER A 1 84 ? 7.733 21.448 39.428 1.000 30.937 72 SER A C 1
ATOM 686 O O . SER A 1 84 ? 7.715 20.371 38.789 1.000 29.932 72 SER A O 1
ATOM 689 N N . LYS A 1 85 ? 7.260 22.605 38.970 1.000 30.060 73 LYS A N 1
ATOM 690 C CA . LYS A 1 85 ? 6.755 22.809 37.591 1.000 31.619 73 LYS A CA 1
ATOM 691 C C . LYS A 1 85 ? 7.653 23.826 36.892 1.000 28.668 73 LYS A C 1
ATOM 692 O O . LYS A 1 85 ? 8.085 24.811 37.556 1.000 26.480 73 LYS A O 1
ATOM 698 N N . PHE A 1 86 ? 7.895 23.595 35.603 1.000 26.745 74 PHE A N 1
ATOM 699 C CA . PHE A 1 86 ? 8.833 24.373 34.757 1.000 26.378 74 PHE A CA 1
ATOM 700 C C . PHE A 1 86 ? 8.078 24.919 33.547 1.000 26.498 74 PHE A C 1
ATOM 701 O O . PHE A 1 86 ? 7.271 24.176 32.948 1.000 29.006 74 PHE A O 1
ATOM 709 N N . LEU A 1 87 ? 8.350 26.170 33.200 1.000 26.793 75 LEU A N 1
ATOM 710 C CA . LEU A 1 87 ? 7.791 26.828 31.995 1.000 26.780 75 LEU A CA 1
ATOM 711 C C . LEU A 1 87 ? 8.938 27.316 31.105 1.000 24.800 75 LEU A C 1
ATOM 712 O O . LEU A 1 87 ? 9.713 28.171 31.543 1.000 25.591 75 LEU A O 1
ATOM 717 N N . ILE A 1 88 ? 9.034 26.764 29.902 1.000 24.909 76 ILE A N 1
ATOM 718 C CA . ILE A 1 88 ? 9.971 27.244 28.846 1.000 25.764 76 ILE A CA 1
ATOM 719 C C . ILE A 1 88 ? 9.203 28.155 27.887 1.000 26.745 76 ILE A C 1
ATOM 720 O O . ILE A 1 88 ? 8.213 27.684 27.321 1.000 27.229 76 ILE A O 1
ATOM 725 N N . HIS A 1 89 ? 9.666 29.390 27.674 1.000 27.077 77 HIS A N 1
ATOM 726 C CA . HIS A 1 89 ? 8.970 30.353 26.785 1.000 26.996 77 HIS A CA 1
ATOM 727 C C . HIS A 1 89 ? 9.967 31.106 25.913 1.000 28.122 77 HIS A C 1
ATOM 728 O O . HIS A 1 89 ? 11.139 31.283 26.322 1.000 28.297 77 HIS A O 1
ATOM 735 N N . CYS A 1 90 ? 9.494 31.548 24.750 1.000 28.945 78 CYS A N 1
ATOM 736 C CA . CYS A 1 90 ? 10.224 32.489 23.874 1.000 30.064 78 CYS A CA 1
ATOM 737 C C . CYS A 1 90 ? 9.320 33.715 23.717 1.000 31.617 78 CYS A C 1
ATOM 738 O O . CYS A 1 90 ? 8.724 34.111 24.738 1.000 30.067 78 CYS A O 1
ATOM 741 N N . CYS A 1 91 ? 9.188 34.271 22.511 1.000 31.598 79 CYS A N 1
ATOM 742 C CA . CYS A 1 91 ? 8.342 35.470 22.281 1.000 34.220 79 CYS A CA 1
ATOM 743 C C . CYS A 1 91 ? 6.968 35.016 21.791 1.000 32.751 79 CYS A C 1
ATOM 744 O O . CYS A 1 91 ? 5.998 35.179 22.550 1.000 32.664 79 CYS A O 1
ATOM 747 N N . ALA A 1 92 ? 6.888 34.410 20.605 1.000 32.936 80 ALA A N 1
ATOM 748 C CA . ALA A 1 92 ? 5.602 34.010 19.984 1.000 33.786 80 ALA A CA 1
ATOM 749 C C . ALA A 1 92 ? 5.235 32.571 20.377 1.000 33.353 80 ALA A C 1
ATOM 750 O O . ALA A 1 92 ? 4.064 32.180 20.181 1.000 32.332 80 ALA A O 1
ATOM 752 N N . GLY A 1 93 ? 6.182 31.791 20.909 1.000 33.872 81 GLY A N 1
ATOM 753 C CA . GLY A 1 93 ? 5.897 30.439 21.429 1.000 33.868 81 GLY A CA 1
ATOM 754 C C . GLY A 1 93 ? 5.684 29.412 20.316 1.000 34.829 81 GLY A C 1
ATOM 755 O O . GLY A 1 93 ? 5.0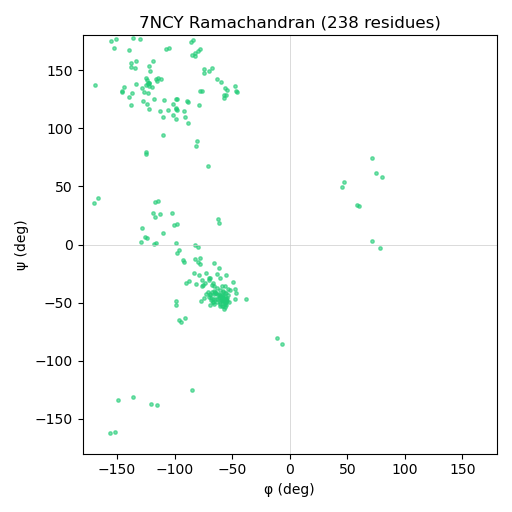03 28.412 20.531 1.000 30.291 81 GLY A O 1
ATOM 764 N N . SER A 1 95 ? 8.677 28.792 17.898 1.000 36.807 83 SER A N 1
ATOM 765 C CA . SER A 1 95 ? 9.972 28.394 17.363 1.000 36.569 83 SER A CA 1
ATOM 766 C C . SER A 1 95 ? 10.961 28.015 18.486 1.000 34.583 83 SER A C 1
ATOM 767 O O . SER A 1 95 ? 11.130 26.811 18.736 1.000 33.912 83 SER A O 1
ATOM 770 N N . ARG A 1 96 ? 11.592 28.995 19.137 1.000 33.624 84 ARG A N 1
ATOM 771 C CA . ARG A 1 96 ? 12.715 28.772 20.092 1.000 33.335 84 ARG A CA 1
ATOM 772 C C . ARG A 1 96 ? 12.257 27.889 21.263 1.000 33.634 84 ARG A C 1
ATOM 773 O O . ARG A 1 96 ? 12.937 26.883 21.505 1.000 31.989 84 ARG A O 1
ATOM 781 N N . SER A 1 97 ? 11.153 28.202 21.951 1.000 30.983 85 SER A N 1
ATOM 782 C CA . SER A 1 97 ? 10.745 27.448 23.169 1.000 30.582 85 SER A CA 1
ATOM 783 C C . SER A 1 97 ? 10.283 26.041 22.762 1.000 32.879 85 SER A C 1
ATOM 784 O O . SER A 1 97 ? 10.457 25.088 23.566 1.000 30.033 85 SER A O 1
ATOM 787 N N . VAL A 1 98 ? 9.758 25.884 21.541 1.000 31.505 86 VAL A N 1
ATOM 788 C CA . VAL A 1 98 ? 9.314 24.552 21.033 1.000 31.503 86 VAL A CA 1
ATOM 789 C C . VAL A 1 98 ? 10.558 23.682 20.805 1.000 31.032 86 VAL A C 1
ATOM 790 O O . VAL A 1 98 ? 10.534 22.500 21.206 1.000 30.871 86 VAL A O 1
ATOM 794 N N . ALA A 1 99 ? 11.610 24.251 20.212 1.000 29.930 87 ALA A N 1
ATOM 795 C CA . ALA A 1 99 ? 12.888 23.561 19.942 1.000 30.706 87 ALA A CA 1
ATOM 796 C C . ALA A 1 99 ? 13.520 23.092 21.263 1.000 32.130 87 ALA A C 1
ATOM 797 O O . ALA A 1 99 ? 13.890 21.911 21.372 1.000 30.585 87 ALA A O 1
ATOM 799 N N . TYR A 1 100 ? 13.693 23.990 22.233 1.000 29.922 88 TYR A N 1
ATOM 800 C CA . TYR A 1 100 ? 14.274 23.614 23.547 1.000 29.694 88 TYR A CA 1
ATOM 801 C C . TYR A 1 100 ? 13.416 22.529 24.198 1.000 28.549 88 TYR A C 1
ATOM 802 O O . TYR A 1 100 ? 13.989 21.651 24.846 1.000 29.365 88 TYR A O 1
ATOM 811 N N . SER A 1 101 ? 12.095 22.579 24.020 1.000 28.800 89 SER A N 1
ATOM 812 C CA . SER A 1 101 ? 11.138 21.626 24.631 1.000 29.400 89 SER A CA 1
ATOM 813 C C . SER A 1 101 ? 11.319 20.263 23.963 1.000 31.228 89 SER A C 1
ATOM 814 O O . SER A 1 101 ? 11.416 19.241 24.684 1.000 30.810 89 SER A O 1
ATOM 817 N N . ILE A 1 102 ? 11.427 20.250 22.635 1.000 31.639 90 ILE A N 1
ATOM 818 C CA . ILE A 1 102 ? 11.648 18.996 21.860 1.000 31.303 90 ILE A CA 1
ATOM 819 C C . ILE A 1 102 ? 12.967 18.373 22.327 1.000 31.202 90 ILE A C 1
ATOM 820 O O . ILE A 1 102 ? 12.977 17.181 22.643 1.000 30.399 90 ILE A O 1
ATOM 825 N N . ALA A 1 103 ? 14.037 19.170 22.376 1.000 32.782 91 ALA A N 1
ATOM 826 C CA . ALA A 1 103 ? 15.385 18.729 22.791 1.000 31.460 91 ALA A CA 1
ATOM 827 C C . ALA A 1 103 ? 15.332 18.155 24.212 1.000 32.602 91 ALA A C 1
ATOM 828 O O . ALA A 1 103 ? 15.994 17.148 24.451 1.000 35.349 91 ALA A O 1
ATOM 830 N N . TYR A 1 104 ? 14.573 18.755 25.130 1.000 30.266 92 TYR A N 1
ATOM 831 C CA . TYR A 1 104 ? 14.438 18.221 26.506 1.000 29.888 92 TYR A CA 1
ATOM 832 C C . TYR A 1 104 ? 13.823 16.821 26.449 1.000 30.484 92 TYR A C 1
ATOM 833 O O . TYR A 1 104 ? 14.306 15.944 27.171 1.000 31.369 92 TYR A O 1
ATOM 842 N N . LEU A 1 105 ? 12.758 16.630 25.665 1.000 30.713 93 LEU A N 1
ATOM 843 C CA . LEU A 1 105 ? 12.045 15.325 25.587 1.000 33.009 93 LEU A CA 1
ATOM 844 C C . LEU A 1 105 ? 13.000 14.267 25.022 1.000 33.801 93 LEU A C 1
ATOM 845 O O . LEU A 1 105 ? 13.080 13.168 25.613 1.000 34.992 93 LEU A O 1
ATOM 850 N N . VAL A 1 106 ? 13.702 14.608 23.940 1.000 32.857 94 VAL A N 1
ATOM 851 C CA . VAL A 1 106 ? 14.693 13.716 23.277 1.000 35.530 94 VAL A CA 1
ATOM 852 C C . VAL A 1 106 ? 15.750 13.317 24.320 1.000 38.132 94 VAL A C 1
ATOM 853 O O . VAL A 1 106 ? 15.934 12.110 24.554 1.000 35.952 94 VAL A O 1
ATOM 857 N N . LEU A 1 107 ? 16.395 14.299 24.953 1.000 35.724 95 LEU A N 1
ATOM 858 C CA . LEU A 1 107 ? 17.510 14.054 25.899 1.000 37.312 95 LEU A CA 1
ATOM 859 C C . LEU A 1 107 ? 17.016 13.245 27.104 1.000 36.381 95 LEU A C 1
ATOM 860 O O . LEU A 1 107 ? 17.773 12.396 27.575 1.000 35.390 95 LEU A O 1
ATOM 865 N N . ARG A 1 108 ? 15.798 13.485 27.598 1.000 37.191 96 ARG A N 1
ATOM 866 C CA . ARG A 1 108 ? 15.375 12.896 28.895 1.000 37.203 96 ARG A CA 1
ATOM 867 C C . ARG A 1 108 ? 14.705 11.525 28.714 1.000 36.729 96 ARG A C 1
ATOM 868 O O . ARG A 1 108 ? 14.845 10.703 29.619 1.000 34.628 96 ARG A O 1
ATOM 876 N N . TYR A 1 109 ? 13.984 11.280 27.621 1.000 38.668 97 TYR A N 1
ATOM 877 C CA . TYR A 1 109 ? 13.133 10.067 27.477 1.000 39.738 97 TYR A CA 1
ATOM 878 C C . TYR A 1 109 ? 13.640 9.185 26.333 1.000 42.614 97 TYR A C 1
ATOM 879 O O . TYR A 1 109 ? 13.024 8.142 26.062 1.000 42.170 97 TYR A O 1
ATOM 888 N N . GLY A 1 110 ? 14.731 9.599 25.690 1.000 44.162 98 GLY A N 1
ATOM 889 C CA . GLY A 1 110 ? 15.297 8.910 24.521 1.000 47.612 98 GLY A CA 1
ATOM 890 C C . GLY A 1 110 ? 14.215 8.568 23.517 1.000 50.251 98 GLY A C 1
ATOM 891 O O . GLY A 1 110 ? 14.098 7.384 23.159 1.000 54.215 98 GLY A O 1
ATOM 892 N N . ILE A 1 111 ? 13.432 9.565 23.097 1.000 50.191 99 ILE A N 1
ATOM 893 C CA . ILE A 1 111 ? 12.445 9.438 21.982 1.000 46.574 99 ILE A CA 1
ATOM 894 C C . ILE A 1 111 ? 12.985 10.202 20.766 1.000 44.482 99 ILE A C 1
ATOM 895 O O . ILE A 1 111 ? 13.998 10.920 20.915 1.000 45.130 99 ILE A O 1
ATOM 900 N N . THR A 1 112 ? 12.380 10.012 19.591 1.000 43.873 100 THR A N 1
ATOM 901 C CA . THR A 1 112 ? 12.784 10.713 18.344 1.000 44.408 100 THR A CA 1
ATOM 902 C C . THR A 1 112 ? 12.191 12.123 18.347 1.000 43.636 100 THR A C 1
ATOM 903 O O . THR A 1 112 ? 11.270 12.398 19.148 1.000 43.479 100 THR A O 1
ATOM 907 N N . VAL A 1 113 ? 12.682 12.975 17.454 1.000 42.755 101 VAL A N 1
ATOM 908 C CA . VAL A 1 113 ? 12.135 14.345 17.254 1.000 45.040 101 VAL A CA 1
ATOM 909 C C . VAL A 1 113 ? 10.649 14.225 16.887 1.000 46.423 101 VAL A C 1
ATOM 910 O O . VAL A 1 113 ? 9.828 14.966 17.484 1.000 46.522 101 VAL A O 1
ATOM 914 N N . SER A 1 114 ? 10.303 13.292 15.990 1.000 45.036 102 SER A N 1
ATOM 915 C CA . SER A 1 114 ? 8.910 13.044 15.527 1.000 46.278 102 SER A CA 1
ATOM 916 C C . SER A 1 114 ? 8.016 12.748 16.731 1.000 44.264 102 SER A C 1
ATOM 917 O O . SER A 1 114 ? 6.936 13.346 16.827 1.000 44.306 102 SER A O 1
ATOM 920 N N . GLU A 1 115 ? 8.456 11.839 17.602 1.000 45.126 103 GLU A N 1
ATOM 921 C CA . GLU A 1 115 ? 7.681 11.395 18.789 1.000 48.716 103 GLU A CA 1
ATOM 922 C C . GLU A 1 115 ? 7.508 12.575 19.757 1.000 46.578 103 GLU A C 1
ATOM 923 O O . GLU A 1 115 ? 6.404 12.713 20.321 1.000 47.048 103 GLU A O 1
ATOM 929 N N . ALA A 1 116 ? 8.553 13.384 19.955 1.000 45.396 104 ALA A N 1
ATOM 930 C CA . ALA A 1 116 ? 8.509 14.588 20.822 1.000 44.462 104 ALA A CA 1
ATOM 931 C C . ALA A 1 116 ? 7.406 15.519 20.310 1.000 42.114 104 ALA A C 1
ATOM 932 O O . ALA A 1 116 ? 6.529 15.892 21.112 1.000 40.728 104 ALA A O 1
ATOM 934 N N . LYS A 1 117 ? 7.446 15.842 19.014 1.000 44.888 105 LYS A N 1
ATOM 935 C CA . LYS A 1 117 ? 6.450 16.705 18.319 1.000 47.256 105 LYS A CA 1
ATOM 936 C C . LYS A 1 117 ? 5.048 16.118 18.502 1.000 50.184 105 LYS A C 1
ATOM 937 O O . LYS A 1 117 ? 4.123 16.875 18.876 1.000 51.596 105 LYS A O 1
ATOM 943 N N . ARG A 1 118 ? 4.893 14.818 18.251 1.000 50.673 106 ARG A N 1
ATOM 944 C CA . ARG A 1 118 ? 3.577 14.142 18.372 1.000 54.929 106 ARG A CA 1
ATOM 945 C C . ARG A 1 118 ? 3.042 14.392 19.787 1.000 50.908 106 ARG A C 1
ATOM 946 O O . ARG A 1 118 ? 1.871 14.774 19.916 1.000 50.018 106 ARG A O 1
ATOM 954 N N . ARG A 1 119 ? 3.874 14.204 20.811 1.000 49.151 107 ARG A N 1
ATOM 955 C CA . ARG A 1 119 ? 3.452 14.357 22.226 1.000 48.951 107 ARG A CA 1
ATOM 956 C C . ARG A 1 119 ? 3.018 15.797 22.478 1.000 48.304 107 ARG A C 1
ATOM 957 O O . ARG A 1 119 ? 2.086 16.040 23.233 1.000 45.300 107 ARG A O 1
ATOM 973 N N . GLY A 1 121 ? 2.058 17.902 20.152 1.000 47.746 109 GLY A N 1
ATOM 974 C CA . GLY A 1 121 ? 1.128 18.343 19.131 1.000 47.437 109 GLY A CA 1
ATOM 975 C C . GLY A 1 121 ? 1.730 19.426 18.261 1.000 46.972 109 GLY A C 1
ATOM 976 O O . GLY A 1 121 ? 1.009 20.376 17.917 1.000 49.004 109 GLY A O 1
ATOM 977 N N . ILE A 1 122 ? 3.012 19.294 17.916 1.000 47.734 110 ILE A N 1
ATOM 978 C CA . ILE A 1 122 ? 3.695 20.155 16.908 1.000 48.868 110 ILE A CA 1
ATOM 979 C C . ILE A 1 122 ? 3.546 19.469 15.547 1.000 54.308 110 ILE A C 1
ATOM 980 O O . ILE A 1 122 ? 4.173 18.420 15.346 1.000 57.530 110 ILE A O 1
ATOM 985 N N . ASN A 1 123 ? 2.745 20.039 14.651 1.000 55.403 111 ASN A N 1
ATOM 986 C CA . ASN A 1 123 ? 2.437 19.429 13.334 1.000 59.858 111 ASN A CA 1
ATOM 987 C C . ASN A 1 123 ? 3.056 20.274 12.214 1.000 58.059 111 ASN A C 1
ATOM 988 O O . ASN A 1 123 ? 2.524 20.221 11.102 1.000 60.432 111 ASN A O 1
ATOM 993 N N . TYR A 1 124 ? 4.138 21.011 12.492 1.000 54.942 112 TYR A N 1
ATOM 994 C CA . TYR A 1 124 ? 4.839 21.876 11.505 1.000 50.284 112 TYR A CA 1
ATOM 995 C C . TYR A 1 124 ? 6.348 21.720 11.622 1.000 51.138 112 TYR A C 1
ATOM 996 O O . TYR A 1 124 ? 6.849 21.125 12.572 1.000 50.765 112 TYR A O 1
ATOM 1013 N N . LEU A 1 126 ? 10.023 23.612 11.924 1.000 47.410 114 LEU A N 1
ATOM 1014 C CA . LEU A 1 126 ? 10.673 24.827 12.371 1.000 48.324 114 LEU A CA 1
ATOM 1015 C C . LEU A 1 126 ? 11.669 25.237 11.285 1.000 48.014 114 LEU A C 1
ATOM 1016 O O . LEU A 1 126 ? 11.796 24.487 10.309 1.000 47.191 114 LEU A O 1
ATOM 1021 N N . HIS A 1 127 ? 12.352 26.368 11.452 1.000 47.755 115 HIS A N 1
ATOM 1022 C CA . HIS A 1 127 ? 13.433 26.828 10.544 1.000 48.850 115 HIS A CA 1
ATOM 1023 C C . HIS A 1 127 ? 14.363 25.655 10.246 1.000 51.608 115 HIS A C 1
ATOM 1024 O O . HIS A 1 127 ? 14.801 24.955 11.158 1.000 51.136 115 HIS A O 1
ATOM 1031 N N . PRO A 1 128 ? 14.691 25.403 8.958 1.000 52.769 116 PRO A N 1
ATOM 1032 C CA . PRO A 1 128 ? 15.607 24.322 8.597 1.000 50.365 116 PRO A CA 1
ATOM 1033 C C . PRO A 1 128 ? 16.763 24.169 9.596 1.000 45.386 116 PRO A C 1
ATOM 1034 O O . PRO A 1 128 ? 17.036 23.064 9.977 1.000 48.418 116 PRO A O 1
ATOM 1038 N N . ASP A 1 129 ? 17.405 25.276 9.977 1.000 43.382 117 ASP A N 1
ATOM 1039 C CA . ASP A 1 129 ? 18.645 25.287 10.799 1.000 46.404 117 ASP A CA 1
ATOM 1040 C C . ASP A 1 129 ? 18.333 24.906 12.256 1.000 47.220 117 ASP A C 1
ATOM 1041 O O . ASP A 1 129 ? 19.253 24.416 12.947 1.000 42.642 117 ASP A O 1
ATOM 1046 N N . ILE A 1 130 ? 17.095 25.115 12.712 1.000 46.415 118 ILE A N 1
ATOM 1047 C CA . ILE A 1 130 ? 16.647 24.678 14.069 1.000 46.958 118 ILE A CA 1
ATOM 1048 C C . ILE A 1 130 ? 16.387 23.168 14.019 1.000 46.064 118 ILE A C 1
ATOM 1049 O O . ILE A 1 130 ? 16.894 22.454 14.905 1.000 44.501 118 ILE A O 1
ATOM 1054 N N . GLU A 1 131 ? 15.636 22.703 13.017 1.000 45.347 119 GLU A N 1
ATOM 1055 C CA . GLU A 1 131 ? 15.361 21.259 12.795 1.000 45.301 119 GLU A CA 1
ATOM 1056 C C . GLU A 1 131 ? 16.700 20.512 12.726 1.000 44.292 119 GLU A C 1
ATOM 1057 O O . GLU A 1 131 ? 16.778 19.398 13.264 1.000 45.824 119 GLU A O 1
ATOM 1063 N N . LYS A 1 132 ? 17.721 21.111 12.113 1.000 44.104 120 LYS A N 1
ATOM 1064 C CA . LYS A 1 132 ? 19.058 20.477 11.982 1.000 46.847 120 LYS A CA 1
ATOM 1065 C C . LYS A 1 132 ? 19.689 20.361 13.372 1.000 43.977 120 LYS A C 1
ATOM 1066 O O . LYS A 1 132 ? 20.284 19.315 13.666 1.000 36.100 120 LYS A O 1
ATOM 1072 N N . SER A 1 133 ? 19.539 21.401 14.198 1.000 40.859 121 SER A N 1
ATOM 1073 C CA . SER A 1 133 ? 20.141 21.494 15.552 1.000 39.096 121 SER A CA 1
ATOM 1074 C C . SER A 1 133 ? 19.569 20.396 16.458 1.000 38.708 121 SER A C 1
ATOM 1075 O O . SER A 1 133 ? 20.272 19.995 17.416 1.000 40.609 121 SER A O 1
ATOM 1078 N N . LEU A 1 134 ? 18.359 19.917 16.150 1.000 38.866 122 LEU A N 1
ATOM 1079 C CA . LEU A 1 134 ? 17.596 18.951 16.985 1.000 40.521 122 LEU A CA 1
ATOM 1080 C C . LEU A 1 134 ? 18.064 17.522 16.710 1.000 41.859 122 LEU A C 1
ATOM 1081 O O . LEU A 1 134 ? 17.683 16.635 17.481 1.000 40.855 122 LEU A O 1
ATOM 1086 N N . VAL A 1 135 ? 18.840 17.314 15.645 1.000 42.789 123 VAL A N 1
ATOM 1087 C CA . VAL A 1 135 ? 19.515 16.017 15.350 1.000 47.533 123 VAL A CA 1
ATOM 1088 C C . VAL A 1 135 ? 20.884 16.041 16.021 1.000 48.125 123 VAL A C 1
ATOM 1089 O O . VAL A 1 135 ? 21.867 16.440 15.410 1.000 59.410 123 VAL A O 1
ATOM 1101 N N . THR B 1 5 ? 26.822 28.722 32.374 1.000 58.321 -7 THR B N 1
ATOM 1102 C CA . THR B 1 5 ? 25.831 29.814 32.568 1.000 58.648 -7 THR B CA 1
ATOM 1103 C C . THR B 1 5 ? 25.067 29.541 33.880 1.000 58.100 -7 THR B C 1
ATOM 1104 O O . THR B 1 5 ? 24.640 28.382 34.094 1.000 63.243 -7 THR B O 1
ATOM 1108 N N . HIS B 1 6 ? 24.954 30.553 34.751 1.000 49.170 -6 HIS B N 1
ATOM 1109 C CA . HIS B 1 6 ? 24.380 30.470 36.125 1.000 46.181 -6 HIS B CA 1
ATOM 1110 C C . HIS B 1 6 ? 22.844 30.447 36.074 1.000 41.113 -6 HIS B C 1
ATOM 1111 O O . HIS B 1 6 ? 22.263 30.770 35.014 1.000 37.220 -6 HIS B O 1
ATOM 1118 N N . HIS B 1 7 ? 22.198 30.134 37.199 1.000 36.631 -5 HIS B N 1
ATOM 1119 C CA . HIS B 1 7 ? 20.723 30.253 37.351 1.000 35.193 -5 HIS B CA 1
ATOM 1120 C C . HIS B 1 7 ? 20.398 30.804 38.738 1.000 34.881 -5 HIS B C 1
ATOM 1121 O O . HIS B 1 7 ? 21.310 30.864 39.588 1.000 34.971 -5 HIS B O 1
ATOM 1128 N N . HIS B 1 8 ? 19.137 31.199 38.921 1.000 34.759 -4 HIS B N 1
ATOM 1129 C CA . HIS B 1 8 ? 18.620 31.887 40.127 1.000 37.318 -4 HIS B CA 1
ATOM 1130 C C . HIS B 1 8 ? 17.600 30.995 40.837 1.000 37.048 -4 HIS B C 1
ATOM 1131 O O . HIS B 1 8 ? 16.800 30.307 40.164 1.000 34.709 -4 HIS B O 1
ATOM 1138 N N . HIS B 1 9 ? 17.659 31.006 42.161 1.000 35.034 -3 HIS B N 1
ATOM 1139 C CA . HIS B 1 9 ? 16.594 30.502 43.058 1.000 35.599 -3 HIS B CA 1
ATOM 1140 C C . HIS B 1 9 ? 15.979 31.731 43.727 1.000 37.419 -3 HIS B C 1
ATOM 1141 O O . HIS B 1 9 ? 16.569 32.235 44.701 1.000 36.860 -3 HIS B O 1
ATOM 1148 N N . HIS B 1 10 ? 14.888 32.247 43.149 1.000 41.123 -2 HIS B N 1
ATOM 1149 C CA . HIS B 1 10 ? 14.192 33.481 43.609 1.000 41.942 -2 HIS B CA 1
ATOM 1150 C C . HIS B 1 10 ? 13.549 33.212 44.970 1.000 39.699 -2 HIS B C 1
ATOM 1151 O O . HIS B 1 10 ? 13.248 32.054 45.258 1.000 40.077 -2 HIS B O 1
ATOM 1158 N N . HIS B 1 11 ? 13.385 34.241 45.795 1.000 43.973 -1 HIS B N 1
ATOM 1159 C CA . HIS B 1 11 ? 12.653 34.133 47.085 1.000 47.960 -1 HIS B CA 1
ATOM 1160 C C . HIS B 1 11 ? 11.163 33.948 46.770 1.000 46.991 -1 HIS B C 1
ATOM 1161 O O . HIS B 1 11 ? 10.715 34.425 45.702 1.000 45.975 -1 HIS B O 1
ATOM 1168 N N . GLY B 1 12 ? 10.438 33.241 47.639 1.000 47.239 0 GLY B N 1
ATOM 1169 C CA . GLY B 1 12 ? 8.962 33.238 47.668 1.000 49.825 0 GLY B CA 1
ATOM 1170 C C . GLY B 1 12 ? 8.455 34.420 48.478 1.000 51.228 0 GLY B C 1
ATOM 1171 O O . GLY B 1 12 ? 8.900 35.548 48.199 1.000 53.010 0 GLY B O 1
ATOM 1172 N N . SER B 1 13 ? 7.620 34.163 49.492 1.000 54.211 1 SER B N 1
ATOM 1173 C CA . SER B 1 13 ? 6.960 35.173 50.362 1.000 52.246 1 SER B CA 1
ATOM 1174 C C . SER B 1 13 ? 5.888 35.892 49.536 1.000 54.848 1 SER B C 1
ATOM 1175 O O . SER B 1 13 ? 6.115 37.037 49.100 1.000 52.778 1 SER B O 1
ATOM 1178 N N . ILE B 1 14 ? 4.781 35.185 49.304 1.000 53.295 2 ILE B N 1
ATOM 1179 C CA . ILE B 1 14 ? 3.569 35.634 48.561 1.000 50.410 2 ILE B CA 1
ATOM 1180 C C . ILE B 1 14 ? 2.384 35.556 49.535 1.000 45.614 2 ILE B C 1
ATOM 1181 O O . ILE B 1 14 ? 2.307 34.563 50.296 1.000 39.238 2 ILE B O 1
ATOM 1186 N N . VAL B 1 15 ? 1.537 36.588 49.552 1.000 41.346 3 VAL B N 1
ATOM 1187 C CA . VAL B 1 15 ? 0.418 36.735 50.524 1.000 38.680 3 VAL B CA 1
ATOM 1188 C C . VAL B 1 15 ? -0.756 37.415 49.813 1.000 37.798 3 VAL B C 1
ATOM 1189 O O . VAL B 1 15 ? -0.540 38.451 49.146 1.000 33.784 3 VAL B O 1
ATOM 1193 N N . ARG B 1 16 ? -1.950 36.841 49.973 1.000 34.687 4 ARG B N 1
ATOM 1194 C CA . ARG B 1 16 ? -3.237 37.371 49.458 1.000 32.663 4 ARG B CA 1
ATOM 1195 C C . ARG B 1 16 ? -4.202 37.543 50.630 1.000 34.594 4 ARG B C 1
ATOM 1196 O O . ARG B 1 16 ? -4.244 36.633 51.505 1.000 32.086 4 ARG B O 1
ATOM 1204 N N . ARG B 1 17 ? -4.959 38.641 50.644 1.000 32.558 5 ARG B N 1
ATOM 1205 C CA . ARG B 1 17 ? -6.052 38.841 51.628 1.000 36.326 5 ARG B CA 1
ATOM 1206 C C . ARG B 1 17 ? -7.258 38.022 51.178 1.000 33.463 5 ARG B C 1
ATOM 1207 O O . ARG B 1 17 ? -7.585 38.055 49.983 1.000 34.985 5 ARG B O 1
ATOM 1215 N N . VAL B 1 18 ? -7.858 37.267 52.098 1.000 32.207 6 VAL B N 1
ATOM 1216 C CA . VAL B 1 18 ? -9.022 36.386 51.793 1.000 30.696 6 VAL B CA 1
ATOM 1217 C C . VAL B 1 18 ? -10.310 37.124 52.206 1.000 30.361 6 VAL B C 1
ATOM 1218 O O . VAL B 1 18 ? -11.224 37.271 51.379 1.000 29.476 6 VAL B O 1
ATOM 1222 N N . ASP B 1 19 ? -10.369 37.615 53.435 1.000 31.131 7 ASP B N 1
ATOM 1223 C CA . ASP B 1 19 ? -11.491 38.459 53.922 1.000 32.238 7 ASP B CA 1
ATOM 1224 C C . ASP B 1 19 ? -10.907 39.362 55.002 1.000 32.825 7 ASP B C 1
ATOM 1225 O O . ASP B 1 19 ? -9.673 39.492 55.049 1.000 34.084 7 ASP B O 1
ATOM 1230 N N . ASP B 1 20 ? -11.735 39.945 55.855 1.000 33.313 8 ASP B N 1
ATOM 1231 C CA . ASP B 1 20 ? -11.251 40.945 56.838 1.000 34.305 8 ASP B CA 1
ATOM 1232 C C . ASP B 1 20 ? -10.250 40.312 57.806 1.000 32.593 8 ASP B C 1
ATOM 1233 O O . ASP B 1 20 ? -9.404 41.050 58.329 1.000 33.982 8 ASP B O 1
ATOM 1238 N N A ILE B 1 21 ? -10.355 38.996 58.024 0.500 33.021 9 ILE B N 1
ATOM 1239 N N B ILE B 1 21 ? -10.346 39.008 58.093 0.500 30.927 9 ILE B N 1
ATOM 1240 C CA A ILE B 1 21 ? -9.746 38.300 59.195 0.500 32.517 9 ILE B CA 1
ATOM 1241 C CA B ILE B 1 21 ? -9.564 38.401 59.214 0.500 29.259 9 ILE B CA 1
ATOM 1242 C C A ILE B 1 21 ? -8.743 37.234 58.724 0.500 31.568 9 ILE B C 1
ATOM 1243 C C B ILE B 1 21 ? -8.648 37.277 58.706 0.500 29.420 9 ILE B C 1
ATOM 1244 O O A ILE B 1 21 ? -7.953 36.739 59.567 0.500 31.912 9 ILE B O 1
ATOM 1245 O O B ILE B 1 21 ? -7.825 36.773 59.511 0.500 29.589 9 ILE B O 1
ATOM 1254 N N . VAL B 1 22 ? -8.769 36.900 57.433 1.000 29.351 10 VAL B N 1
ATOM 1255 C CA . VAL B 1 22 ? -8.044 35.730 56.871 1.000 28.277 10 VAL B CA 1
ATOM 1256 C C . VAL B 1 22 ? -7.140 36.186 55.731 1.000 27.479 10 VAL B C 1
ATOM 1257 O O . VAL B 1 22 ? -7.613 36.908 54.833 1.000 26.584 10 VAL B O 1
ATOM 1261 N N . TRP B 1 23 ? -5.900 35.700 55.782 1.000 27.193 11 TRP B N 1
ATOM 1262 C CA . TRP B 1 23 ? -4.861 35.835 54.740 1.000 28.717 11 TRP B CA 1
ATOM 1263 C C . TRP B 1 23 ? -4.421 34.436 54.313 1.000 27.904 11 TRP B C 1
ATOM 1264 O O . TRP B 1 23 ? -4.557 33.472 55.112 1.000 25.757 11 TRP B O 1
ATOM 1275 N N . GLN B 1 24 ? -3.940 34.336 53.083 1.000 26.113 12 GLN B N 1
ATOM 1276 C CA . GLN B 1 24 ? -3.478 33.077 52.460 1.000 25.888 12 GLN B CA 1
ATOM 1277 C C . GLN B 1 24 ? -2.037 33.305 51.999 1.000 27.561 12 GLN B C 1
ATOM 1278 O O . GLN B 1 24 ? -1.771 34.412 51.524 1.000 27.554 12 GLN B O 1
ATOM 1284 N N . SER B 1 25 ? -1.138 32.328 52.114 1.000 27.281 13 SER B N 1
ATOM 1285 C CA . SER B 1 25 ? 0.295 32.566 51.781 1.000 27.300 13 SER B CA 1
ATOM 1286 C C . SER B 1 25 ? 1.024 31.282 51.397 1.000 26.517 13 SER B C 1
ATOM 1287 O O . SER B 1 25 ? 0.437 30.188 51.500 1.000 25.143 13 SER B O 1
ATOM 1290 N N . ASP B 1 26 ? 2.287 31.435 50.983 1.000 26.225 14 ASP B N 1
ATOM 1291 C CA . ASP B 1 26 ? 3.236 30.308 50.812 1.000 26.996 14 ASP B CA 1
ATOM 1292 C C . ASP B 1 26 ? 3.896 30.032 52.172 1.000 27.372 14 ASP B C 1
ATOM 1293 O O . ASP B 1 26 ? 3.620 30.765 53.162 1.000 26.725 14 ASP B O 1
ATOM 1298 N N . TYR B 1 27 ? 4.693 28.974 52.261 1.000 27.947 15 TYR B N 1
ATOM 1299 C CA . TYR B 1 27 ? 5.327 28.560 53.540 1.000 29.257 15 TYR B CA 1
ATOM 1300 C C . TYR B 1 27 ? 6.296 29.652 54.000 1.000 29.279 15 TYR B C 1
ATOM 1301 O O . TYR B 1 27 ? 6.316 30.002 55.207 1.000 25.387 15 TYR B O 1
ATOM 1310 N N . GLU B 1 28 ? 7.052 30.203 53.047 1.000 28.852 16 GLU B N 1
ATOM 1311 C CA . GLU B 1 28 ? 8.111 31.206 53.324 1.000 31.113 16 GLU B CA 1
ATOM 1312 C C . GLU B 1 28 ? 7.490 32.381 54.081 1.000 29.959 16 GLU B C 1
ATOM 1313 O O . GLU B 1 28 ? 8.031 32.762 55.156 1.000 27.330 16 GLU B O 1
ATOM 1319 N N . TYR B 1 29 ? 6.390 32.929 53.558 1.000 27.176 17 TYR B N 1
ATOM 1320 C CA . TYR B 1 29 ? 5.681 34.055 54.211 1.000 27.348 17 TYR B CA 1
ATOM 1321 C C . TYR B 1 29 ? 5.241 33.627 55.616 1.000 24.811 17 TYR B C 1
ATOM 1322 O O . TYR B 1 29 ? 5.410 34.401 56.567 1.000 25.782 17 TYR B O 1
ATOM 1331 N N . ALA B 1 30 ? 4.679 32.431 55.750 1.000 26.045 18 ALA B N 1
ATOM 1332 C CA . ALA B 1 30 ? 4.117 31.924 57.026 1.000 26.414 18 ALA B CA 1
ATOM 1333 C C . ALA B 1 30 ? 5.234 31.846 58.064 1.000 27.734 18 ALA B C 1
ATOM 1334 O O . ALA B 1 30 ? 4.997 32.212 59.220 1.000 26.758 18 ALA B O 1
ATOM 1336 N N . ILE B 1 31 ? 6.406 31.361 57.656 1.000 29.057 19 ILE B N 1
ATOM 1337 C CA . ILE B 1 31 ? 7.603 31.248 58.544 1.000 30.990 19 ILE B CA 1
ATOM 1338 C C . ILE B 1 31 ? 8.050 32.641 59.002 1.000 29.800 19 ILE B C 1
ATOM 1339 O O . ILE B 1 31 ? 8.239 32.832 60.215 1.000 30.861 19 ILE B O 1
ATOM 1344 N N . LYS B 1 32 ? 8.202 33.583 58.073 1.000 31.364 20 LYS B N 1
ATOM 1345 C CA . LYS B 1 32 ? 8.817 34.908 58.351 1.000 34.063 20 LYS B CA 1
ATOM 1346 C C . LYS B 1 32 ? 7.817 35.847 59.033 1.000 35.101 20 LYS B C 1
ATOM 1347 O O . LYS B 1 32 ? 8.294 36.719 59.750 1.000 32.799 20 LYS B O 1
ATOM 1353 N N . HIS B 1 33 ? 6.498 35.677 58.838 1.000 33.053 21 HIS B N 1
ATOM 1354 C CA . HIS B 1 33 ? 5.464 36.623 59.351 1.000 34.400 21 HIS B CA 1
ATOM 1355 C C . HIS B 1 33 ? 4.418 35.930 60.242 1.000 32.611 21 HIS B C 1
ATOM 1356 O O . HIS B 1 33 ? 3.490 36.623 60.687 1.000 32.542 21 HIS B O 1
ATOM 1363 N N . GLY B 1 34 ? 4.599 34.645 60.549 1.000 35.575 22 GLY B N 1
ATOM 1364 C CA . GLY B 1 34 ? 3.663 33.841 61.358 1.000 38.970 22 GLY B CA 1
ATOM 1365 C C . GLY B 1 34 ? 3.261 34.531 62.654 1.00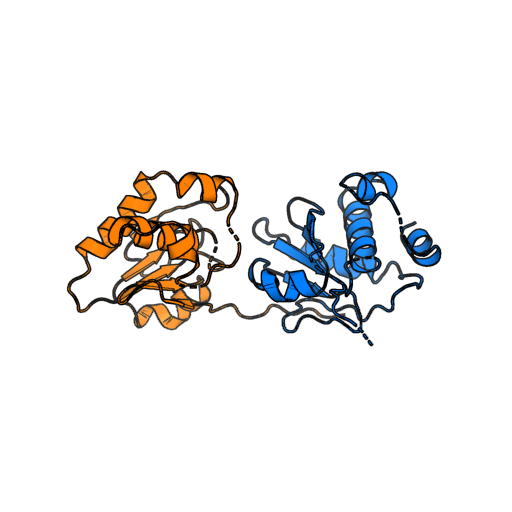0 39.002 22 GLY B C 1
ATOM 1366 O O . GLY B 1 34 ? 2.119 34.309 63.110 1.000 38.918 22 GLY B O 1
ATOM 1367 N N . ASN B 1 35 ? 4.151 35.326 63.247 1.000 38.942 23 ASN B N 1
ATOM 1368 C CA . ASN B 1 35 ? 3.953 35.892 64.613 1.000 41.999 23 ASN B CA 1
ATOM 1369 C C . ASN B 1 35 ? 2.993 37.075 64.559 1.000 38.034 23 ASN B C 1
ATOM 1370 O O . ASN B 1 35 ? 2.551 37.525 65.626 1.000 36.512 23 ASN B O 1
ATOM 1375 N N . GLU B 1 36 ? 2.688 37.551 63.359 1.000 35.632 24 GLU B N 1
ATOM 1376 C CA . GLU B 1 36 ? 1.695 38.620 63.120 1.000 36.899 24 GLU B CA 1
ATOM 1377 C C . GLU B 1 36 ? 0.276 38.025 63.104 1.000 35.523 24 GLU B C 1
ATOM 1378 O O . GLU B 1 36 ? -0.660 38.801 62.912 1.000 36.446 24 GLU B O 1
ATOM 1384 N N . TYR B 1 37 ? 0.113 36.708 63.284 1.000 32.920 25 TYR B N 1
ATOM 1385 C CA . TYR B 1 37 ? -1.206 36.023 63.175 1.000 33.299 25 TYR B CA 1
ATOM 1386 C C . TYR B 1 37 ? -1.513 35.239 64.448 1.000 32.307 25 TYR B C 1
ATOM 1387 O O . TYR B 1 37 ? -0.607 34.645 65.032 1.000 34.069 25 TYR B O 1
ATOM 1396 N N . ASP B 1 38 ? -2.783 35.216 64.842 1.000 32.194 26 ASP B N 1
ATOM 1397 C CA . ASP B 1 38 ? -3.226 34.504 66.063 1.000 31.298 26 ASP B CA 1
ATOM 1398 C C . ASP B 1 38 ? -3.248 33.012 65.755 1.000 29.092 26 ASP B C 1
ATOM 1399 O O . ASP B 1 38 ? -2.899 32.221 66.634 1.000 28.772 26 ASP B O 1
ATOM 1404 N N . TYR B 1 39 ? -3.623 32.645 64.531 1.000 27.497 27 TYR B N 1
ATOM 1405 C CA . TYR B 1 39 ? -3.809 31.232 64.140 1.000 25.933 27 TYR B CA 1
ATOM 1406 C C . TYR B 1 39 ? -3.211 31.014 62.754 1.000 24.935 27 TYR B C 1
ATOM 1407 O O . TYR B 1 39 ? -3.653 31.656 61.776 1.000 26.297 27 TYR B O 1
ATOM 1416 N N . VAL B 1 40 ? -2.230 30.116 62.707 1.000 24.485 28 VAL B N 1
ATOM 1417 C CA . VAL B 1 40 ? -1.633 29.598 61.450 1.000 24.890 28 VAL B CA 1
ATOM 1418 C C . VAL B 1 40 ? -2.262 28.244 61.144 1.000 23.849 28 VAL B C 1
ATOM 1419 O O . VAL B 1 40 ? -2.229 27.333 62.000 1.000 23.366 28 VAL B O 1
ATOM 1423 N N . ILE B 1 41 ? -2.806 28.134 59.938 1.000 24.159 29 ILE B N 1
ATOM 1424 C CA . ILE B 1 41 ? -3.452 26.896 59.438 1.000 24.038 29 ILE B CA 1
ATOM 1425 C C . ILE B 1 41 ? -2.587 26.359 58.299 1.000 23.081 29 ILE B C 1
ATOM 1426 O O . ILE B 1 41 ? -2.471 27.040 57.280 1.000 23.783 29 ILE B O 1
ATOM 1431 N N . SER B 1 42 ? -1.983 25.186 58.489 1.000 23.648 30 SER B N 1
ATOM 1432 C CA . SER B 1 42 ? -1.121 24.519 57.483 1.000 23.625 30 SER B CA 1
ATOM 1433 C C . SER B 1 42 ? -1.952 23.473 56.733 1.000 22.961 30 SER B C 1
ATOM 1434 O O . SER B 1 42 ? -2.414 22.524 57.367 1.000 23.933 30 SER B O 1
ATOM 1437 N N . VAL B 1 43 ? -2.147 23.659 55.433 1.000 22.684 31 VAL B N 1
ATOM 1438 C CA . VAL B 1 43 ? -2.927 22.722 54.581 1.000 24.880 31 VAL B CA 1
ATOM 1439 C C . VAL B 1 43 ? -2.016 22.118 53.504 1.000 28.207 31 VAL B C 1
ATOM 1440 O O . VAL B 1 43 ? -2.509 21.851 52.380 1.000 28.878 31 VAL B O 1
ATOM 1444 N N . ALA B 1 44 ? -0.749 21.854 53.849 1.000 28.918 32 ALA B N 1
ATOM 1445 C CA . ALA B 1 44 ? 0.156 20.953 53.088 1.000 29.433 32 ALA B CA 1
ATOM 1446 C C . ALA B 1 44 ? 0.732 19.899 54.032 1.000 32.279 32 ALA B C 1
ATOM 1447 O O . ALA B 1 44 ? 1.223 20.269 55.126 1.000 35.129 32 ALA B O 1
ATOM 1449 N N . LYS B 1 45 ? 0.670 18.630 53.628 1.000 32.044 33 LYS B N 1
ATOM 1450 C CA . LYS B 1 45 ? 1.334 17.516 54.344 1.000 33.047 33 LYS B CA 1
ATOM 1451 C C . LYS B 1 45 ? 2.789 17.892 54.669 1.000 32.388 33 LYS B C 1
ATOM 1452 O O . LYS B 1 45 ? 3.192 17.671 55.840 1.000 29.430 33 LYS B O 1
ATOM 1458 N N . GLU B 1 46 ? 3.547 18.438 53.704 1.000 29.248 34 GLU B N 1
ATOM 1459 C CA . GLU B 1 46 ? 5.040 18.540 53.803 1.000 29.823 34 GLU B CA 1
ATOM 1460 C C . GLU B 1 46 ? 5.481 19.920 54.314 1.000 30.488 34 GLU B C 1
ATOM 1461 O O . GLU B 1 46 ? 6.686 20.081 54.556 1.000 31.598 34 GLU B O 1
ATOM 1467 N N . CYS B 1 47 ? 4.561 20.870 54.505 1.000 29.278 35 CYS B N 1
ATOM 1468 C CA . CYS B 1 47 ? 4.857 22.227 55.043 1.000 28.399 35 CYS B CA 1
ATOM 1469 C C . CYS B 1 47 ? 3.981 22.520 56.276 1.000 30.630 35 CYS B C 1
ATOM 1470 O O . CYS B 1 47 ? 3.001 23.261 56.161 1.000 28.520 35 CYS B O 1
ATOM 1473 N N . LYS B 1 48 ? 4.348 21.958 57.428 1.000 30.561 36 LYS B N 1
ATOM 1474 C CA . LYS B 1 48 ? 3.618 22.111 58.710 1.000 32.470 36 LYS B CA 1
ATOM 1475 C C . LYS B 1 48 ? 4.320 23.187 59.535 1.000 30.260 36 LYS B C 1
ATOM 1476 O O . LYS B 1 48 ? 5.449 22.927 59.974 1.000 30.247 36 LYS B O 1
ATOM 1482 N N . HIS B 1 49 ? 3.708 24.365 59.674 1.000 27.414 37 HIS B N 1
ATOM 1483 C CA . HIS B 1 49 ? 4.259 25.493 60.459 1.000 28.428 37 HIS B CA 1
ATOM 1484 C C . HIS B 1 49 ? 4.513 25.004 61.882 1.000 30.543 37 HIS B C 1
ATOM 1485 O O . HIS B 1 49 ? 3.708 24.260 62.459 1.000 26.802 37 HIS B O 1
ATOM 1492 N N . PRO B 1 50 ? 5.689 25.348 62.446 1.000 31.369 38 PRO B N 1
ATOM 1493 C CA . PRO B 1 50 ? 6.071 24.848 63.763 1.000 32.246 38 PRO B CA 1
ATOM 1494 C C . PRO B 1 50 ? 5.089 25.302 64.848 1.000 31.051 38 PRO B C 1
ATOM 1495 O O . PRO B 1 50 ? 5.035 24.667 65.864 1.000 32.421 38 PRO B O 1
ATOM 1499 N N . ARG B 1 51 ? 4.317 26.356 64.602 1.000 30.243 39 ARG B N 1
ATOM 1500 C CA . ARG B 1 51 ? 3.293 26.824 65.572 1.000 33.676 39 ARG B CA 1
ATOM 1501 C C . ARG B 1 51 ? 1.894 26.739 64.939 1.000 31.018 39 ARG B C 1
ATOM 1502 O O . ARG B 1 51 ? 1.015 27.494 65.360 1.000 29.198 39 ARG B O 1
ATOM 1510 N N . ALA B 1 52 ? 1.689 25.828 63.983 1.000 28.385 40 ALA B N 1
ATOM 1511 C CA . ALA B 1 52 ? 0.377 25.606 63.333 1.000 26.862 40 ALA B CA 1
ATOM 1512 C C . ALA B 1 52 ? -0.667 25.317 64.416 1.000 27.126 40 ALA B C 1
ATOM 1513 O O . ALA B 1 52 ? -0.444 24.446 65.259 1.000 25.423 40 ALA B O 1
ATOM 1515 N N . SER B 1 53 ? -1.782 26.033 64.386 1.000 27.505 41 SER B N 1
ATOM 1516 C CA . SER B 1 53 ? -2.922 25.805 65.302 1.000 28.205 41 SER B CA 1
ATOM 1517 C C . SER B 1 53 ? -3.786 24.662 64.743 1.000 27.813 41 SER B C 1
ATOM 1518 O O . SER B 1 53 ? -4.481 23.983 65.507 1.000 28.383 41 SER B O 1
ATOM 1521 N N . LEU B 1 54 ? -3.719 24.456 63.434 1.000 25.367 42 LEU B N 1
ATOM 1522 C CA . LEU B 1 54 ? -4.441 23.398 62.710 1.000 25.575 42 LEU B CA 1
ATOM 1523 C C . LEU B 1 54 ? -3.555 22.923 61.569 1.000 25.181 42 LEU B C 1
ATOM 1524 O O . LEU B 1 54 ? -3.058 23.783 60.819 1.000 24.116 42 LEU B O 1
ATOM 1529 N N . TRP B 1 55 ? -3.388 21.614 61.430 1.000 25.589 43 TRP B N 1
ATOM 1530 C CA . TRP B 1 55 ? -2.629 21.022 60.302 1.000 27.297 43 TRP B CA 1
ATOM 1531 C C . TRP B 1 55 ? -3.492 19.966 59.623 1.000 26.148 43 TRP B C 1
ATOM 1532 O O . TRP B 1 55 ? -3.934 19.030 60.302 1.000 26.228 43 TRP B O 1
ATOM 1543 N N . ILE B 1 56 ? -3.719 20.124 58.330 1.000 26.259 44 ILE B N 1
ATOM 1544 C CA . ILE B 1 56 ? -4.381 19.092 57.483 1.000 29.330 44 ILE B CA 1
ATOM 1545 C C . ILE B 1 56 ? -3.293 18.455 56.629 1.000 29.788 44 ILE B C 1
ATOM 1546 O O . ILE B 1 56 ? -2.698 19.143 55.804 1.000 30.264 44 ILE B O 1
ATOM 1551 N N . PRO B 1 57 ? -3.000 17.147 56.787 1.000 29.850 45 PRO B N 1
ATOM 1552 C CA . PRO B 1 57 ? -1.964 16.498 55.992 1.000 30.873 45 PRO B CA 1
ATOM 1553 C C . PRO B 1 57 ? -2.403 16.326 54.537 1.000 29.078 45 PRO B C 1
ATOM 1554 O O . PRO B 1 57 ? -2.587 15.205 54.114 1.000 33.672 45 PRO B O 1
ATOM 1558 N N . GLN B 1 58 ? -2.547 17.438 53.819 1.000 28.921 46 GLN B N 1
ATOM 1559 C CA . GLN B 1 58 ? -3.136 17.457 52.460 1.000 29.926 46 GLN B CA 1
ATOM 1560 C C . GLN B 1 58 ? -2.055 17.218 51.398 1.000 29.996 46 GLN B C 1
ATOM 1561 O O . GLN B 1 58 ? -1.132 18.020 51.338 1.000 29.858 46 GLN B O 1
ATOM 1567 N N . ASP B 1 59 ? -2.214 16.194 50.559 1.000 30.295 47 ASP B N 1
ATOM 1568 C CA . ASP B 1 59 ? -1.436 16.015 49.300 1.000 31.794 47 ASP B CA 1
ATOM 1569 C C . ASP B 1 59 ? -1.958 17.001 48.247 1.000 30.884 47 ASP B C 1
ATOM 1570 O O . ASP B 1 59 ? -3.152 17.364 48.295 1.000 29.765 47 ASP B O 1
ATOM 1575 N N . ASP B 1 60 ? -1.094 17.432 47.328 1.000 29.744 48 ASP B N 1
ATOM 1576 C CA . ASP B 1 60 ? -1.456 18.375 46.242 1.000 31.079 48 ASP B CA 1
ATOM 1577 C C . ASP B 1 60 ? -2.041 17.561 45.080 1.000 30.716 48 ASP B C 1
ATOM 1578 O O . ASP B 1 60 ? -1.915 16.329 45.100 1.000 30.527 48 ASP B O 1
ATOM 1583 N N . ASN B 1 61 ? -2.733 18.230 44.161 1.000 32.452 49 ASN B N 1
ATOM 1584 C CA . ASN B 1 61 ? -3.233 17.676 42.872 1.000 35.223 49 ASN B CA 1
ATOM 1585 C C . ASN B 1 61 ? -4.191 16.505 43.073 1.000 37.014 49 ASN B C 1
ATOM 1586 O O . ASN B 1 61 ? -4.198 15.611 42.221 1.000 37.557 49 ASN B O 1
ATOM 1591 N N . VAL B 1 62 ? -4.984 16.515 44.142 1.000 36.377 50 VAL B N 1
ATOM 1592 C CA . VAL B 1 62 ? -5.991 15.454 44.411 1.000 37.936 50 VAL B CA 1
ATOM 1593 C C . VAL B 1 62 ? -7.312 16.135 44.801 1.000 39.951 50 VAL B C 1
ATOM 1594 O O . VAL B 1 62 ? -7.278 17.316 45.211 1.000 38.536 50 VAL B O 1
ATOM 1598 N N . TYR B 1 63 ? -8.432 15.426 44.637 1.000 40.754 51 TYR B N 1
ATOM 1599 C CA . TYR B 1 63 ? -9.774 15.826 45.137 1.000 38.366 51 TYR B CA 1
ATOM 1600 C C . TYR B 1 63 ? -9.690 16.040 46.652 1.000 34.210 51 TYR B C 1
ATOM 1601 O O . TYR B 1 63 ? -9.176 15.159 47.362 1.000 32.541 51 TYR B O 1
ATOM 1610 N N . ILE B 1 64 ? -10.159 17.182 47.142 1.000 35.613 52 ILE B N 1
ATOM 1611 C CA . ILE B 1 64 ? -10.181 17.472 48.605 1.000 33.853 52 ILE B CA 1
ATOM 1612 C C . ILE B 1 64 ? -11.589 17.185 49.106 1.000 33.730 52 ILE B C 1
ATOM 1613 O O . ILE B 1 64 ? -12.542 17.816 48.661 1.000 33.976 52 ILE B O 1
ATOM 1618 N N . PRO B 1 65 ? -11.755 16.213 50.027 1.000 33.649 53 PRO B N 1
ATOM 1619 C CA . PRO B 1 65 ? -13.071 15.880 50.566 1.000 34.065 53 PRO B CA 1
ATOM 1620 C C . PRO B 1 65 ? -13.673 17.112 51.256 1.000 33.789 53 PRO B C 1
ATOM 1621 O O . PRO B 1 65 ? -12.930 17.863 51.892 1.000 30.520 53 PRO B O 1
ATOM 1625 N N . ALA B 1 66 ? -14.978 17.319 51.077 1.000 31.449 54 ALA B N 1
ATOM 1626 C CA . ALA B 1 66 ? -15.744 18.427 51.688 1.000 32.102 54 ALA B CA 1
ATOM 1627 C C . ALA B 1 66 ? -15.406 18.506 53.179 1.000 30.117 54 ALA B C 1
ATOM 1628 O O . ALA B 1 66 ? -15.327 19.615 53.715 1.000 30.806 54 ALA B O 1
ATOM 1630 N N . ASP B 1 67 ? -15.242 17.355 53.822 1.000 31.554 55 ASP B N 1
ATOM 1631 C CA . ASP B 1 67 ? -14.982 17.249 55.279 1.000 34.194 55 ASP B CA 1
ATOM 1632 C C . ASP B 1 67 ? -13.803 18.164 55.651 1.000 32.336 55 ASP B C 1
ATOM 1633 O O . ASP B 1 67 ? -13.831 18.816 56.724 1.000 27.520 55 ASP B O 1
ATOM 1638 N N . ARG B 1 68 ? -12.791 18.228 54.790 1.000 29.638 56 ARG B N 1
ATOM 1639 C CA . ARG B 1 68 ? -11.563 19.007 55.070 1.000 29.789 56 ARG B CA 1
ATOM 1640 C C . ARG B 1 68 ? -11.837 20.506 54.932 1.000 28.928 56 ARG B C 1
ATOM 1641 O O . ARG B 1 68 ? -11.424 21.272 55.828 1.000 27.853 56 ARG B O 1
ATOM 1649 N N . TYR B 1 69 ? -12.514 20.916 53.860 1.000 27.697 57 TYR B N 1
ATOM 1650 C CA . TYR B 1 69 ? -12.870 22.333 53.611 1.000 26.739 57 TYR B CA 1
ATOM 1651 C C . TYR B 1 69 ? -13.694 22.866 54.792 1.000 26.176 57 TYR B C 1
ATOM 1652 O O . TYR B 1 69 ? -13.489 24.012 55.222 1.000 27.502 57 TYR B O 1
ATOM 1661 N N . VAL B 1 70 ? -14.611 22.039 55.296 1.000 29.229 58 VAL B N 1
ATOM 1662 C CA . VAL B 1 70 ? -15.559 22.385 56.395 1.000 28.671 58 VAL B CA 1
ATOM 1663 C C . VAL B 1 70 ? -14.764 22.483 57.703 1.000 27.167 58 VAL B C 1
ATOM 1664 O O . VAL B 1 70 ? -15.042 23.392 58.503 1.000 28.758 58 VAL B O 1
ATOM 1668 N N . THR B 1 71 ? -13.814 21.582 57.923 1.000 27.511 59 THR B N 1
ATOM 1669 C CA . THR B 1 71 ? -12.933 21.611 59.123 1.000 27.969 59 THR B CA 1
ATOM 1670 C C . THR B 1 71 ? -12.273 22.986 59.211 1.000 26.362 59 THR B C 1
ATOM 1671 O O . THR B 1 71 ? -12.301 23.610 60.286 1.000 26.654 59 THR B O 1
ATOM 1675 N N . VAL B 1 72 ? -11.706 23.458 58.105 1.000 26.552 60 VAL B N 1
ATOM 1676 C CA . VAL B 1 72 ? -10.974 24.753 58.075 1.000 24.816 60 VAL B CA 1
ATOM 1677 C C . VAL B 1 72 ? -11.954 25.905 58.257 1.000 22.990 60 VAL B C 1
ATOM 1678 O O . VAL B 1 72 ? -11.673 26.801 59.053 1.000 22.033 60 VAL B O 1
ATOM 1682 N N . TYR B 1 73 ? -13.065 25.903 57.526 1.000 23.750 61 TYR B N 1
ATOM 1683 C CA . TYR B 1 73 ? -14.092 26.965 57.631 1.000 25.416 61 TYR B CA 1
ATOM 1684 C C . TYR B 1 73 ? -14.569 27.033 59.091 1.000 25.135 61 TYR B C 1
ATOM 1685 O O . TYR B 1 73 ? -14.634 28.133 59.659 1.000 24.375 61 TYR B O 1
ATOM 1694 N N . ASN B 1 74 ? -14.862 25.884 59.687 1.000 25.567 62 ASN B N 1
ATOM 1695 C CA . ASN B 1 74 ? -15.422 25.795 61.059 1.000 27.612 62 ASN B CA 1
ATOM 1696 C C . ASN B 1 74 ? -14.391 26.329 62.048 1.000 26.994 62 ASN B C 1
ATOM 1697 O O . ASN B 1 74 ? -14.777 27.035 62.991 1.000 25.638 62 ASN B O 1
ATOM 1702 N N . PHE B 1 75 ? -13.126 25.971 61.843 1.000 27.376 63 PHE B N 1
ATOM 1703 C CA . PHE B 1 75 ? -12.006 26.366 62.732 1.000 26.314 63 PHE B CA 1
ATOM 1704 C C . PHE B 1 75 ? -11.933 27.888 62.815 1.000 25.287 63 PHE B C 1
ATOM 1705 O O . PHE B 1 75 ? -11.804 28.442 63.929 1.000 25.053 63 PHE B O 1
ATOM 1713 N N . ILE B 1 76 ? -11.969 28.539 61.652 1.000 23.421 64 ILE B N 1
ATOM 1714 C CA . ILE B 1 76 ? -11.890 30.022 61.531 1.000 24.166 64 ILE B CA 1
ATOM 1715 C C . ILE B 1 76 ? -13.153 30.635 62.163 1.000 24.466 64 ILE B C 1
ATOM 1716 O O . ILE B 1 76 ? -13.016 31.521 63.017 1.000 24.116 64 ILE B O 1
ATOM 1721 N N . LYS B 1 77 ? -14.348 30.177 61.778 1.000 24.298 65 LYS B N 1
ATOM 1722 C CA . LYS B 1 77 ? -15.604 30.728 62.340 1.000 25.984 65 LYS B CA 1
ATOM 1723 C C . LYS B 1 77 ? -15.551 30.627 63.878 1.000 25.423 65 LYS B C 1
ATOM 1724 O O . LYS B 1 77 ? -15.875 31.614 64.546 1.000 25.279 65 LYS B O 1
ATOM 1730 N N . GLN B 1 78 ? -15.147 29.477 64.419 1.000 25.021 66 GLN B N 1
ATOM 1731 C CA . GLN B 1 78 ? -15.183 29.199 65.879 1.000 28.889 66 GLN B CA 1
ATOM 1732 C C . GLN B 1 78 ? -14.201 30.099 66.637 1.000 26.979 66 GLN B C 1
ATOM 1733 O O . GLN B 1 78 ? -14.512 30.447 67.801 1.000 28.623 66 GLN B O 1
ATOM 1739 N N . HIS B 1 79 ? -13.062 30.444 66.031 1.000 26.141 67 HIS B N 1
ATOM 1740 C CA . HIS B 1 79 ? -11.973 31.228 66.683 1.000 26.749 67 HIS B CA 1
ATOM 1741 C C . HIS B 1 79 ? -12.061 32.711 66.291 1.000 27.210 67 HIS B C 1
ATOM 1742 O O . HIS B 1 79 ? -11.225 33.501 66.777 1.000 26.770 67 HIS B O 1
ATOM 1749 N N . ASP B 1 80 ? -13.067 33.087 65.492 1.000 28.218 68 ASP B N 1
ATOM 1750 C CA . ASP B 1 80 ? -13.276 34.478 65.010 1.000 29.790 68 ASP B CA 1
ATOM 1751 C C . ASP B 1 80 ? -13.986 35.278 66.108 1.000 29.854 68 ASP B C 1
ATOM 1752 O O . ASP B 1 80 ? -15.222 35.340 66.103 1.000 28.453 68 ASP B O 1
ATOM 1757 N N . ASN B 1 81 ? -13.225 35.825 67.049 1.000 31.547 69 ASN B N 1
ATOM 1758 C CA . ASN B 1 81 ? -13.762 36.561 68.222 1.000 34.017 69 ASN B CA 1
ATOM 1759 C C . ASN B 1 81 ? -13.652 38.065 67.970 1.000 35.165 69 ASN B C 1
ATOM 1760 O O . ASN B 1 81 ? -13.733 38.816 68.943 1.000 38.037 69 ASN B O 1
ATOM 1765 N N . GLY B 1 82 ? -13.458 38.466 66.712 1.000 36.779 70 GLY B N 1
ATOM 1766 C CA . GLY B 1 82 ? -13.322 39.872 66.291 1.000 40.486 70 GLY B CA 1
ATOM 1767 C C . GLY B 1 82 ? -11.940 40.446 66.575 1.000 43.784 70 GLY B C 1
ATOM 1768 O O . GLY B 1 82 ? -11.710 41.602 66.202 1.000 49.797 70 GLY B O 1
ATOM 1769 N N . LYS B 1 83 ? -11.039 39.685 67.199 1.000 44.867 71 LYS B N 1
ATOM 1770 C CA . LYS B 1 83 ? -9.707 40.190 67.622 1.000 43.886 71 LYS B CA 1
ATOM 1771 C C . LYS B 1 83 ? -8.595 39.270 67.107 1.000 43.381 71 LYS B C 1
ATOM 1772 O O . LYS B 1 83 ? -7.462 39.384 67.604 1.000 43.147 71 LYS B O 1
ATOM 1778 N N . SER B 1 84 ? -8.902 38.381 66.162 1.000 37.157 72 SER B N 1
ATOM 1779 C CA . SER B 1 84 ? -7.991 37.292 65.737 1.000 34.323 72 SER B CA 1
ATOM 1780 C C . SER B 1 84 ? -7.723 37.408 64.238 1.000 33.908 72 SER B C 1
ATOM 1781 O O . SER B 1 84 ? -8.660 37.725 63.471 1.000 32.85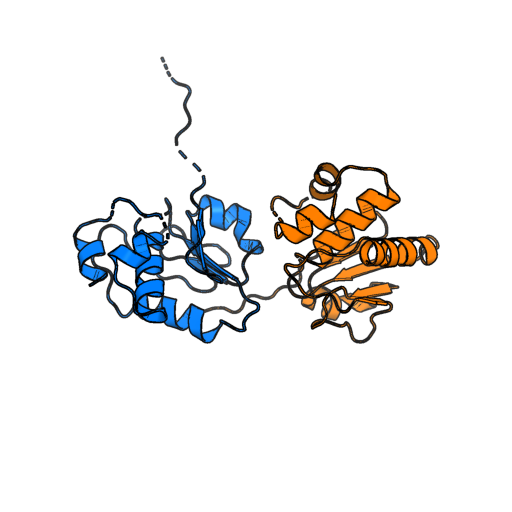4 72 SER B O 1
ATOM 1784 N N . LYS B 1 85 ? -6.472 37.177 63.848 1.000 33.657 73 LYS B N 1
ATOM 1785 C CA . LYS B 1 85 ? -6.044 37.124 62.430 1.000 33.352 73 LYS B CA 1
ATOM 1786 C C . LYS B 1 85 ? -5.653 35.683 62.121 1.000 28.316 73 LYS B C 1
ATOM 1787 O O . LYS B 1 85 ? -5.059 35.027 63.001 1.000 27.892 73 LYS B O 1
ATOM 1793 N N . PHE B 1 86 ? -5.980 35.229 60.914 1.000 26.617 74 PHE B N 1
ATOM 1794 C CA . PHE B 1 86 ? -5.805 33.828 60.459 1.000 27.240 74 PHE B CA 1
ATOM 1795 C C . PHE B 1 86 ? -4.924 33.813 59.214 1.000 27.370 74 PHE B C 1
ATOM 1796 O O . PHE B 1 86 ? -5.166 34.614 58.278 1.000 27.287 74 PHE B O 1
ATOM 1804 N N . LEU B 1 87 ? -3.979 32.880 59.161 1.000 26.612 75 LEU B N 1
ATOM 1805 C CA . LEU B 1 87 ? -3.170 32.666 57.932 1.000 26.391 75 LEU B CA 1
ATOM 1806 C C . LEU B 1 87 ? -3.293 31.214 57.488 1.000 25.426 75 LEU B C 1
ATOM 1807 O O . LEU B 1 87 ? -2.943 30.326 58.273 1.000 28.795 75 LEU B O 1
ATOM 1812 N N . ILE B 1 88 ? -3.772 30.998 56.266 1.000 25.505 76 ILE B N 1
ATOM 1813 C CA . ILE B 1 88 ? -3.855 29.659 55.619 1.000 26.445 76 ILE B CA 1
ATOM 1814 C C . ILE B 1 88 ? -2.681 29.564 54.640 1.000 25.438 76 ILE B C 1
ATOM 1815 O O . ILE B 1 88 ? -2.609 30.412 53.736 1.000 23.030 76 ILE B O 1
ATOM 1820 N N . HIS B 1 89 ? -1.801 28.580 54.803 1.000 25.365 77 HIS B N 1
ATOM 1821 C CA . HIS B 1 89 ? -0.639 28.420 53.889 1.000 24.485 77 HIS B CA 1
ATOM 1822 C C . HIS B 1 89 ? -0.486 26.962 53.469 1.000 24.934 77 HIS B C 1
ATOM 1823 O O . HIS B 1 89 ? -0.880 26.041 54.234 1.000 23.963 77 HIS B O 1
ATOM 1830 N N . CYS B 1 90 ? 0.082 26.774 52.281 1.000 24.573 78 CYS B N 1
ATOM 1831 C CA . CYS B 1 90 ? 0.616 25.483 51.808 1.000 25.404 78 CYS B CA 1
ATOM 1832 C C . CYS B 1 90 ? 2.136 25.647 51.631 1.000 29.317 78 CYS B C 1
ATOM 1833 O O . CYS B 1 90 ? 2.756 26.285 52.511 1.000 29.782 78 CYS B O 1
ATOM 1836 N N . CYS B 1 91 ? 2.721 25.112 50.556 1.000 29.449 79 CYS B N 1
ATOM 1837 C CA . CYS B 1 91 ? 4.184 25.196 50.297 1.000 31.646 79 CYS B CA 1
ATOM 1838 C C . CYS B 1 91 ? 4.453 26.409 49.387 1.000 29.435 79 CYS B C 1
ATOM 1839 O O . CYS B 1 91 ? 5.020 27.401 49.890 1.000 30.653 79 CYS B O 1
ATOM 1842 N N . ALA B 1 92 ? 3.996 26.387 48.136 1.000 29.785 80 ALA B N 1
ATOM 1843 C CA . ALA B 1 92 ? 4.254 27.452 47.134 1.000 30.598 80 ALA B CA 1
ATOM 1844 C C . ALA B 1 92 ? 3.133 28.505 47.125 1.000 30.493 80 ALA B C 1
ATOM 1845 O O . ALA B 1 92 ? 3.334 29.576 46.522 1.000 27.473 80 ALA B O 1
ATOM 1847 N N . GLY B 1 93 ? 1.986 28.229 47.754 1.000 29.263 81 GLY B N 1
ATOM 1848 C CA . GLY B 1 93 ? 0.929 29.238 47.963 1.000 29.356 81 GLY B CA 1
ATOM 1849 C C . GLY B 1 93 ? 0.057 29.464 46.726 1.000 29.328 81 GLY B C 1
ATOM 1850 O O . GLY B 1 93 ? -0.567 30.506 46.600 1.000 29.294 81 GLY B O 1
ATOM 1859 N N . SER B 1 95 ? -1.851 26.540 45.139 1.000 28.930 83 SER B N 1
ATOM 1860 C CA . SER B 1 95 ? -2.791 25.442 44.928 1.000 29.017 83 SER B CA 1
ATOM 1861 C C . SER B 1 95 ? -3.584 25.134 46.217 1.000 29.581 83 SER B C 1
ATOM 1862 O O . SER B 1 95 ? -4.678 25.716 46.412 1.000 29.897 83 SER B O 1
ATOM 1865 N N . ARG B 1 96 ? -3.047 24.305 47.112 1.000 26.964 84 ARG B N 1
ATOM 1866 C CA . ARG B 1 96 ? -3.813 23.790 48.278 1.000 27.716 84 ARG B CA 1
ATOM 1867 C C . ARG B 1 96 ? -4.406 24.932 49.116 1.000 27.600 84 ARG B C 1
ATOM 1868 O O . ARG B 1 96 ? -5.620 24.883 49.380 1.000 28.552 84 ARG B O 1
ATOM 1876 N N . SER B 1 97 ? -3.616 25.916 49.542 1.000 27.228 85 SER B N 1
ATOM 1877 C CA . SER B 1 97 ? -4.095 27.010 50.436 1.000 27.082 85 SER B CA 1
ATOM 1878 C C . SER B 1 97 ? -5.073 27.934 49.691 1.000 27.458 85 SER B C 1
ATOM 1879 O O . SER B 1 97 ? -5.961 28.532 50.333 1.000 26.671 85 SER B O 1
ATOM 1882 N N . VAL B 1 98 ? -4.929 28.060 48.377 1.000 27.430 86 VAL B N 1
ATOM 1883 C CA . VAL B 1 98 ? -5.877 28.829 47.522 1.000 26.943 86 VAL B CA 1
ATOM 1884 C C . VAL B 1 98 ? -7.230 28.104 47.531 1.000 27.413 86 VAL B C 1
ATOM 1885 O O . VAL B 1 98 ? -8.251 28.766 47.772 1.000 32.213 86 VAL B O 1
ATOM 1889 N N . ALA B 1 99 ? -7.232 26.797 47.279 1.000 28.659 87 ALA B N 1
ATOM 1890 C CA . ALA B 1 99 ? -8.434 25.932 47.293 1.000 28.199 87 ALA B CA 1
ATOM 1891 C C . ALA B 1 99 ? -9.154 26.051 48.648 1.000 29.149 87 ALA B C 1
ATOM 1892 O O . ALA B 1 99 ? -10.366 26.282 48.651 1.000 26.439 87 ALA B O 1
ATOM 1894 N N . TYR B 1 100 ? -8.445 25.938 49.770 1.000 27.200 88 TYR B N 1
ATOM 1895 C CA . TYR B 1 100 ? -9.074 26.012 51.117 1.000 26.675 88 TYR B CA 1
ATOM 1896 C C . TYR B 1 100 ? -9.609 27.425 51.366 1.000 27.360 88 TYR B C 1
ATOM 1897 O O . TYR B 1 100 ? -10.673 27.564 52.013 1.000 27.894 88 TYR B O 1
ATOM 1906 N N . SER B 1 101 ? -8.925 28.450 50.852 1.000 26.094 89 SER B N 1
ATOM 1907 C CA . SER B 1 101 ? -9.326 29.866 51.021 1.000 26.948 89 SER B CA 1
ATOM 1908 C C . SER B 1 101 ? -10.623 30.114 50.246 1.000 28.058 89 SER B C 1
ATOM 1909 O O . SER B 1 101 ? -11.529 30.789 50.790 1.000 26.898 89 SER B O 1
ATOM 1912 N N . ILE B 1 102 ? -10.679 29.624 49.008 1.000 28.158 90 ILE B N 1
ATOM 1913 C CA . ILE B 1 102 ? -11.862 29.745 48.113 1.000 29.627 90 ILE B CA 1
ATOM 1914 C C . ILE B 1 102 ? -13.050 29.074 48.815 1.000 30.160 90 ILE B C 1
ATOM 1915 O O . ILE B 1 102 ? -14.089 29.724 48.954 1.000 33.077 90 ILE B O 1
ATOM 1920 N N . ALA B 1 103 ? -12.883 27.820 49.246 1.000 29.376 91 ALA B N 1
ATOM 1921 C CA . ALA B 1 103 ? -13.914 27.028 49.945 1.000 29.234 91 ALA B CA 1
ATOM 1922 C C . ALA B 1 103 ? -14.396 27.770 51.202 1.000 29.853 91 ALA B C 1
ATOM 1923 O O . ALA B 1 103 ? -15.611 27.779 51.454 1.000 31.149 91 ALA B O 1
ATOM 1925 N N . TYR B 1 104 ? -13.501 28.388 51.971 1.000 28.887 92 TYR B N 1
ATOM 1926 C CA . TYR B 1 104 ? -13.872 29.196 53.159 1.000 27.109 92 TYR B CA 1
ATOM 1927 C C . TYR B 1 104 ? -14.809 30.337 52.739 1.000 30.247 92 TYR B C 1
ATOM 1928 O O . TYR B 1 104 ? -15.826 30.607 53.426 1.000 30.571 92 TYR B O 1
ATOM 1937 N N . LEU B 1 105 ? -14.473 31.033 51.658 1.000 28.565 93 LEU B N 1
ATOM 1938 C CA . LEU B 1 105 ? -15.254 32.209 51.195 1.000 29.411 93 LEU B CA 1
ATOM 1939 C C . LEU B 1 105 ? -16.641 31.744 50.733 1.000 28.781 93 LEU B C 1
ATOM 1940 O O . LEU B 1 105 ? -17.629 32.411 51.095 1.000 31.298 93 LEU B O 1
ATOM 1945 N N . VAL B 1 106 ? -16.690 30.676 49.936 1.000 28.908 94 VAL B N 1
ATOM 1946 C CA . VAL B 1 106 ? -17.940 30.051 49.418 1.000 30.908 94 VAL B CA 1
ATOM 1947 C C . VAL B 1 106 ? -18.816 29.681 50.622 1.000 32.847 94 VAL B C 1
ATOM 1948 O O . VAL B 1 106 ? -19.964 30.143 50.678 1.000 33.296 94 VAL B O 1
ATOM 1952 N N . LEU B 1 107 ? -18.264 28.933 51.574 1.000 30.283 95 LEU B N 1
ATOM 1953 C CA . LEU B 1 107 ? -19.019 28.385 52.730 1.000 30.358 95 LEU B CA 1
ATOM 1954 C C . LEU B 1 107 ? -19.496 29.519 53.632 1.000 29.661 95 LEU B C 1
ATOM 1955 O O . LEU B 1 107 ? -20.626 29.419 54.129 1.000 31.552 95 LEU B O 1
ATOM 1960 N N . ARG B 1 108 ? -18.678 30.546 53.856 1.000 30.402 96 ARG B N 1
ATOM 1961 C CA . ARG B 1 108 ? -18.995 31.567 54.876 1.000 31.466 96 ARG B CA 1
ATOM 1962 C C . ARG B 1 108 ? -19.857 32.677 54.272 1.000 32.323 96 ARG B C 1
ATOM 1963 O O . ARG B 1 108 ? -20.627 33.246 55.032 1.000 31.904 96 ARG B O 1
ATOM 1971 N N . TYR B 1 109 ? -19.710 33.006 52.988 1.000 33.951 97 TYR B N 1
ATOM 1972 C CA . TYR B 1 109 ? -20.283 34.256 52.418 1.000 35.453 97 TYR B CA 1
ATOM 1973 C C . TYR B 1 109 ? -21.311 33.925 51.336 1.000 36.869 97 TYR B C 1
ATOM 1974 O O . TYR B 1 109 ? -21.870 34.857 50.771 1.000 35.734 97 TYR B O 1
ATOM 1983 N N . GLY B 1 110 ? -21.554 32.645 51.077 1.000 38.790 98 GLY B N 1
ATOM 1984 C CA . GLY B 1 110 ? -22.452 32.197 49.999 1.000 40.901 98 GLY B CA 1
ATOM 1985 C C . GLY B 1 110 ? -22.193 32.954 48.705 1.000 43.556 98 GLY B C 1
ATOM 1986 O O . GLY B 1 110 ? -23.161 33.460 48.112 1.000 43.476 98 GLY B O 1
ATOM 1987 N N . ILE B 1 111 ? -20.932 33.048 48.279 1.000 39.656 99 ILE B N 1
ATOM 1988 C CA . ILE B 1 111 ? -20.560 33.522 46.913 1.000 35.777 99 ILE B CA 1
ATOM 1989 C C . ILE B 1 111 ? -20.132 32.310 46.086 1.000 34.964 99 ILE B C 1
ATOM 1990 O O . ILE B 1 111 ? -19.987 31.216 46.661 1.000 35.102 99 ILE B O 1
ATOM 1995 N N . THR B 1 112 ? -19.972 32.487 44.772 1.000 36.380 100 THR B N 1
ATOM 1996 C CA . THR B 1 112 ? -19.553 31.410 43.844 1.000 36.141 100 THR B CA 1
ATOM 1997 C C . THR B 1 112 ? -18.027 31.269 43.900 1.000 34.814 100 THR B C 1
ATOM 1998 O O . THR B 1 112 ? -17.366 32.222 44.344 1.000 32.275 100 THR B O 1
ATOM 2002 N N . VAL B 1 113 ? -17.512 30.131 43.433 1.000 38.431 101 VAL B N 1
ATOM 2003 C CA . VAL B 1 113 ? -16.054 29.873 43.237 1.000 40.144 101 VAL B CA 1
ATOM 2004 C C . VAL B 1 113 ? -15.484 31.013 42.388 1.000 43.126 101 VAL B C 1
ATOM 2005 O O . VAL B 1 113 ? -14.473 31.622 42.812 1.000 41.453 101 VAL B O 1
ATOM 2009 N N . SER B 1 114 ? -16.135 31.337 41.263 1.000 43.935 102 SER B N 1
ATOM 2010 C CA . SER B 1 114 ? -15.652 32.375 40.315 1.000 44.772 102 SER B CA 1
ATOM 2011 C C . SER B 1 114 ? -15.572 33.720 41.038 1.000 41.968 102 SER B C 1
ATOM 2012 O O . SER B 1 114 ? -14.603 34.448 40.810 1.000 41.961 102 SER B O 1
ATOM 2015 N N . GLU B 1 115 ? -16.533 34.039 41.903 1.000 41.896 103 GLU B N 1
ATOM 2016 C CA . GLU B 1 115 ? -16.519 35.333 42.635 1.000 41.276 103 GLU B CA 1
ATOM 2017 C C . GLU B 1 115 ? -15.426 35.277 43.715 1.000 38.452 103 GLU B C 1
ATOM 2018 O O . GLU B 1 115 ? -14.819 36.326 44.006 1.000 38.110 103 GLU B O 1
ATOM 2024 N N . ALA B 1 116 ? -15.175 34.112 44.312 1.000 36.789 104 ALA B N 1
ATOM 2025 C CA . ALA B 1 116 ? -14.148 33.980 45.373 1.000 36.529 104 ALA B CA 1
ATOM 2026 C C . ALA B 1 116 ? -12.764 34.155 44.726 1.000 34.470 104 ALA B C 1
ATOM 2027 O O . ALA B 1 116 ? -11.940 34.899 45.272 1.000 34.287 104 ALA B O 1
ATOM 2029 N N . LYS B 1 117 ? -12.556 33.546 43.560 1.000 34.881 105 LYS B N 1
ATOM 2030 C CA . LYS B 1 117 ? -11.334 33.720 42.734 1.000 37.700 105 LYS B CA 1
ATOM 2031 C C . LYS B 1 117 ? -11.139 35.207 42.418 1.000 40.679 105 LYS B C 1
ATOM 2032 O O . LYS B 1 117 ? -10.000 35.704 42.574 1.000 41.981 105 LYS B O 1
ATOM 2038 N N . ARG B 1 118 ? -12.207 35.904 42.019 1.000 40.800 106 ARG B N 1
ATOM 2039 C CA . ARG B 1 118 ? -12.145 37.338 41.636 1.000 41.010 106 ARG B CA 1
ATOM 2040 C C . ARG B 1 118 ? -11.634 38.140 42.831 1.000 39.331 106 ARG B C 1
ATOM 2041 O O . ARG B 1 118 ? -10.732 38.958 42.657 1.000 40.166 106 ARG B O 1
ATOM 2049 N N . ARG B 1 119 ? -12.189 37.912 44.020 1.000 39.903 107 ARG B N 1
ATOM 2050 C CA . ARG B 1 119 ? -11.837 38.696 45.233 1.000 39.491 107 ARG B CA 1
ATOM 2051 C C . ARG B 1 119 ? -10.359 38.507 45.552 1.000 37.547 107 ARG B C 1
ATOM 2052 O O . ARG B 1 119 ? -9.703 39.408 46.071 1.000 36.620 107 ARG B O 1
ATOM 2068 N N . GLY B 1 121 ? -8.053 37.372 43.361 1.000 41.088 109 GLY B N 1
ATOM 2069 C CA . GLY B 1 121 ? -7.215 37.680 42.221 1.000 40.481 109 GLY B CA 1
ATOM 2070 C C . GLY B 1 121 ? -6.577 36.432 41.661 1.000 40.343 109 GLY B C 1
ATOM 2071 O O . GLY B 1 121 ? -5.435 36.510 41.229 1.000 47.114 109 GLY B O 1
ATOM 2072 N N . ILE B 1 122 ? -7.300 35.318 41.692 1.000 39.835 110 ILE B N 1
ATOM 2073 C CA . ILE B 1 122 ? -6.875 34.000 41.145 1.000 39.242 110 ILE B CA 1
ATOM 2074 C C . ILE B 1 122 ? -7.291 33.943 39.674 1.000 41.814 110 ILE B C 1
ATOM 2075 O O . ILE B 1 122 ? -8.482 33.732 39.412 1.000 41.010 110 ILE B O 1
ATOM 2080 N N . ASN B 1 123 ? -6.341 34.096 38.751 1.000 40.458 111 ASN B N 1
ATOM 2081 C CA . ASN B 1 123 ? -6.618 34.238 37.299 1.000 40.225 111 ASN B CA 1
ATOM 2082 C C . ASN B 1 123 ? -6.337 32.912 36.601 1.000 40.352 111 ASN B C 1
ATOM 2083 O O . ASN B 1 123 ? -5.995 32.940 35.411 1.000 44.892 111 ASN B O 1
ATOM 2088 N N . TYR B 1 124 ? -6.452 31.787 37.303 1.000 36.078 112 TYR B N 1
ATOM 2089 C CA . TYR B 1 124 ? -6.018 30.475 36.763 1.000 34.257 112 TYR B CA 1
ATOM 2090 C C . TYR B 1 124 ? -6.878 29.361 37.334 1.000 35.850 112 TYR B C 1
ATOM 2091 O O . TYR B 1 124 ? -7.497 29.529 38.380 1.000 39.957 112 TYR B O 1
ATOM 2108 N N . LEU B 1 126 ? -7.073 25.699 39.024 1.000 37.727 114 LEU B N 1
ATOM 2109 C CA . LEU B 1 126 ? -6.332 24.758 39.843 1.000 38.182 114 LEU B CA 1
ATOM 2110 C C . LEU B 1 126 ? -6.354 23.401 39.146 1.000 37.730 114 LEU B C 1
ATOM 2111 O O . LEU B 1 126 ? -7.012 23.302 38.092 1.000 37.480 114 LEU B O 1
ATOM 2116 N N . HIS B 1 127 ? -5.674 22.395 39.707 1.000 35.847 115 HIS B N 1
ATOM 2117 C CA . HIS B 1 127 ? -5.738 20.993 39.223 1.000 36.374 115 HIS B CA 1
ATOM 2118 C C . HIS B 1 127 ? -7.204 20.608 39.017 1.000 40.376 115 HIS B C 1
ATOM 2119 O O . HIS B 1 127 ? -8.060 20.907 39.853 1.000 39.789 115 HIS B O 1
ATOM 2126 N N . PRO B 1 128 ? -7.542 19.930 37.901 1.000 40.002 116 PRO B N 1
ATOM 2127 C CA . PRO B 1 128 ? -8.921 19.527 37.628 1.000 39.622 116 PRO B CA 1
ATOM 2128 C C . PRO B 1 128 ? -9.661 18.883 38.807 1.000 39.119 116 PRO B C 1
ATOM 2129 O O . PRO B 1 128 ? -10.839 19.158 38.972 1.000 39.167 116 PRO B O 1
ATOM 2133 N N . ASP B 1 129 ? -8.983 18.007 39.552 1.000 38.797 117 ASP B N 1
ATOM 2134 C CA . ASP B 1 129 ? -9.578 17.266 40.694 1.000 39.694 117 ASP B CA 1
ATOM 2135 C C . ASP B 1 129 ? -9.838 18.228 41.857 1.000 40.147 117 ASP B C 1
ATOM 2136 O O . ASP B 1 129 ? -10.802 17.984 42.607 1.000 40.072 117 ASP B O 1
ATOM 2141 N N . ILE B 1 130 ? -9.028 19.282 41.995 1.000 37.093 118 ILE B N 1
ATOM 2142 C CA . ILE B 1 130 ? -9.235 20.336 43.029 1.000 37.066 118 ILE B CA 1
ATOM 2143 C C . ILE B 1 130 ? -10.444 21.183 42.618 1.000 36.643 118 ILE B C 1
ATOM 2144 O O . ILE B 1 130 ? -11.264 21.526 43.504 1.000 30.877 118 ILE B O 1
ATOM 2149 N N . GLU B 1 131 ? -10.541 21.516 41.330 1.000 35.682 119 GLU B N 1
ATOM 2150 C CA . GLU B 1 131 ? -11.681 22.298 40.785 1.000 38.430 119 GLU B CA 1
ATOM 2151 C C . GLU B 1 131 ? -12.972 21.504 41.032 1.000 36.729 119 GLU B C 1
ATOM 2152 O O . GLU B 1 131 ? -13.949 22.115 41.486 1.000 36.991 119 GLU B O 1
ATOM 2158 N N . LYS B 1 132 ? -12.958 20.194 40.791 1.000 38.102 120 LYS B N 1
ATOM 2159 C CA . LYS B 1 132 ? -14.119 19.308 41.064 1.000 42.600 120 LYS B CA 1
ATOM 2160 C C . LYS B 1 132 ? -14.488 19.393 42.550 1.000 42.602 120 LYS B C 1
ATOM 2161 O O . LYS B 1 132 ? -15.681 19.561 42.861 1.000 39.474 120 LYS B O 1
ATOM 2167 N N . SER B 1 133 ? -13.493 19.316 43.433 1.000 37.037 121 SER B N 1
ATOM 2168 C CA . SER B 1 133 ? -13.679 19.318 44.907 1.000 35.784 121 SER B CA 1
ATOM 2169 C C . SER B 1 133 ? -14.349 20.625 45.363 1.000 33.845 121 SER B C 1
ATOM 2170 O O . SER B 1 133 ? -15.065 20.591 46.377 1.000 34.050 121 SER B O 1
ATOM 2173 N N . LEU B 1 134 ? -14.143 21.734 44.647 1.000 33.505 122 LEU B N 1
ATOM 2174 C CA . LEU B 1 134 ? -14.640 23.073 45.072 1.000 34.980 122 LEU B CA 1
ATOM 2175 C C . LEU B 1 134 ? -16.129 23.238 44.734 1.000 37.512 122 LEU B C 1
A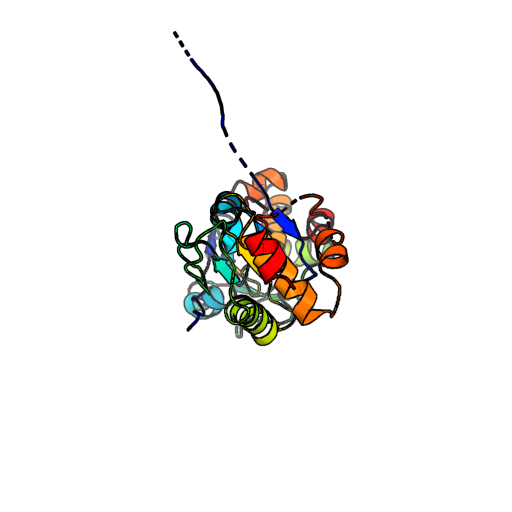TOM 2176 O O . LEU B 1 134 ? -16.757 24.176 45.259 1.000 35.565 122 LEU B O 1
ATOM 2181 N N . VAL B 1 135 ? -16.688 22.381 43.886 1.000 41.001 123 VAL B N 1
ATOM 2182 C CA . VAL B 1 135 ? -18.130 22.474 43.517 1.000 45.159 123 VAL B CA 1
ATOM 2183 C C . VAL B 1 135 ? -18.909 21.623 44.509 1.000 45.283 123 VAL B C 1
ATOM 2184 O O . VAL B 1 135 ? -19.359 20.533 44.200 1.000 46.331 123 VAL B O 1
#

B-factor: mean 36.62, std 9.53, range [20.66, 82.21]

Foldseek 3Di:
DDDDDDWDWADQDPAEIETALVCCQVPVVVFPAEEEADLVRDHPPHPHYNNHDALAADAVVVLVVLLCVCVVPPPVPGHYYQYYHRRLRSLLSSLSNCCVPVVDASVVSCVSPPPDHRPNSVVNSD/DDDDDDDAQDWDDLDPAEIEGALRVCQVCVVVFPAEEEADLVRQHPRHPHYHPHDALAADAVVVLVVLLVVCVVPPPVPGHYYYYYHRRQRSLLSSLSSCCVPVVDASVVSCVSPPPDHRPNSVVNSD

CATH classification: 3.90.190.10

Solvent-accessible surface area: 13498 Å² total

Secondary structure (DSSP, 8-state):
--------EEE-SSSEEEE-HHHHHHHGGGSSEEEE--SS---TT-SEE--PPSSSPPPHHHHHHHHHHHHHT--SS--EEEE-S---HHHHHHHHHHHHHH---HHHHHH-------HHHHHHT-/----------EEE-SSSEEEE-HHHHHHHGGG-SEEEE--TT---TT-SEE--PPSSSPPPHHHHHHHHHHHHHH--SS--EEEE-S---HHHHHHHHHHHHHH---HHHHHH-------HHHHHHH-

Organism: NCBI:txid2493124

InterPro domains:
  IPR000340 Dual specificity phosphatase, catalytic domain [PF00782] (18-104)
  IPR000387 Tyrosine-specific protein phosphatases domain [PS50056] (55-108)
  IPR029021 Protein-tyrosine phosphatase-like [G3DSA:3.90.190.10] (4-111)
  IPR029021 Protein-tyrosine phosphatase-like [SSF52799] (14-108)